Protein AF-0000000074279934 (afdb_homodimer)

Organism: Cucurbita moschata (NCBI:txid3662)

Secondary structure (DSSP, 8-state):
--SS-S-PPPTTEEE---HHHHHHHHHHHHTT----TTTSEE--TTSS--HHHHHHHTT--TTS-EEEEEEPPB-TTTTT-BTTSS-EEETTTTEEEEEEEEEEEEESSSS---EEEEEEEEEEE-SS-GGGTT-EEEEEEEE-GGGS-TTS-TTEEEEEEEE-HHHHHHHHHHHHHHHHHHHHH-/--SS-S-PPPTTEEE---HHHHHHHHHHHHTT----TTTSEE--TTSS--HHHHHHHTT--TTS-EEEEEEPPB-TTTTT-BTTSS-EEETTTTEEEEEEEEEEEEESSSS---EEEEEEEEEEE-SS-GGGTT-EEEEEEEE-GGGS-TTS-TTEEEEEEEE-HHHHHHHHHHHHHHHHHHHHH-

Nearest PDB structures (foldseek):
  7shw-assembly1_A  TM=2.532E-01  e=7.282E-01  Mycolicibacterium smegmatis
  7shw-assembly2_B  TM=2.597E-01  e=1.990E+00  Mycolicibacterium smegmatis
  7n3v-assembly2_B  TM=2.531E-01  e=2.240E+00  Mycolicibacterium smegmatis
  7n3v-assembly1_A  TM=2.585E-01  e=2.521E+00  Mycolicibacterium smegmatis
  8y7o-assembly3_Q  TM=2.245E-01  e=1.876E+00  Influenza A virus (A/nt/60/1968(H3N2))

Foldseek 3Di:
DPLPPDDDDPPPDDDDDDLLVQVVVVLCVQVVHDDNDLQEAADAQQPQDDLVRVCVVSPHDAPDKHKYKYFFFFDPPPPRPGCPADFRQHHPQRKTWHWDDDWDFDANDPVGRDTFWTKIKTFIAGPNDPVCGRQKIKIKIATDPVNDPPPTRRRMIMMIIHTDVVVVVVVVVVVVVVVVVVVVVD/DPLPPDDDDPPPDDDDDDLLVQVVVVLCVQVVHDDNDLQEAADAQLDQDDLVRVCVVSPHDAPDKHKYKYFFDFDPPPPRPGCPQDFRQYHPQRKTWHWDDDWDFDANDPVGRDTFWTKIKTFIAGPNDPVCGRQKIKIKIATDPVNDPPDTRRRMIMMIIHTDVVVVVVVVVVVVVVVVVVVVVD

Solvent-accessible surface area (backbone atoms only — not comparable to full-atom values): 21002 Å² total; per-residue (Å²): 140,78,81,79,71,62,74,78,67,56,91,35,44,40,79,65,53,52,75,61,50,49,53,50,51,46,50,25,58,50,68,70,46,87,71,69,64,89,62,47,41,83,42,66,65,76,34,80,46,41,71,71,51,50,35,59,76,69,62,61,47,94,95,46,76,41,38,28,35,30,69,62,56,51,34,83,82,68,80,51,44,62,49,82,73,40,68,37,67,25,29,83,68,67,22,27,36,37,64,42,80,74,65,40,81,35,46,69,42,96,85,40,79,51,67,48,24,35,42,33,40,28,36,30,40,20,86,82,41,62,89,50,39,46,40,34,35,35,38,37,34,40,72,25,75,86,66,52,62,84,96,46,69,75,48,53,32,36,34,42,36,35,71,30,61,68,51,54,52,51,51,51,49,53,50,51,49,50,54,53,52,52,57,69,71,102,139,78,80,79,71,62,74,77,68,55,91,36,45,42,79,65,53,52,74,62,49,49,51,48,52,45,52,26,59,51,69,70,46,87,70,69,64,90,62,46,41,82,44,68,65,76,35,78,48,40,72,71,51,51,35,59,74,71,63,60,46,93,96,45,75,40,38,28,35,29,69,61,59,53,38,84,80,72,80,53,47,63,51,79,72,44,67,39,65,24,28,82,70,67,22,27,36,37,61,42,80,75,66,40,80,35,46,70,43,97,84,40,80,51,69,47,24,35,43,33,39,29,35,30,40,20,86,82,42,60,90,50,39,46,41,34,35,35,38,38,35,40,72,24,73,86,66,53,63,77,97,50,70,74,48,53,32,36,34,42,36,35,72,29,61,68,50,53,51,51,52,52,48,52,49,50,49,50,53,53,51,53,58,69,71,102

pLDDT: mean 81.68, std 15.87, range [20.72, 97.75]

InterPro domains:
  IPR003441 NAC domain [PF02365] (10-143)
  IPR003441 NAC domain [PS51005] (9-164)
  IPR036093 NAC domain superfamily [G3DSA:2.170.150.80] (18-168)
  IPR036093 NAC domain superfamily [SSF101941] (5-162)

Radius of gyration: 25.17 Å; Cα contacts (8 Å, |Δi|>4): 615; chains: 2; bounding box: 64×74×69 Å

Structure (mmCIF, N/CA/C/O backbone):
data_AF-0000000074279934-model_v1
#
loop_
_entity.id
_entity.type
_entity.pdbx_description
1 polymer 'NAC domain-containing protein 30-like'
#
loop_
_atom_site.group_PDB
_atom_site.id
_atom_site.type_symbol
_atom_site.label_atom_id
_atom_site.label_alt_id
_atom_site.label_comp_id
_atom_site.label_asym_id
_atom_site.label_entity_id
_atom_site.label_seq_id
_atom_site.pdbx_PDB_ins_code
_atom_site.Cartn_x
_atom_site.Cartn_y
_atom_site.Cartn_z
_atom_site.occupancy
_atom_site.B_iso_or_equiv
_atom_site.auth_seq_id
_atom_site.auth_comp_id
_atom_site.auth_asym_id
_atom_site.auth_atom_id
_atom_site.pdbx_PDB_model_num
ATOM 1 N N . MET A 1 1 ? -16.203 23.938 -9.375 1 20.72 1 MET A N 1
ATOM 2 C CA . MET A 1 1 ? -15.766 23.078 -10.461 1 20.72 1 MET A CA 1
ATOM 3 C C . MET A 1 1 ? -15.633 21.625 -9.984 1 20.72 1 MET A C 1
ATOM 5 O O . MET A 1 1 ? -15.68 21.359 -8.781 1 20.72 1 MET A O 1
ATOM 9 N N . ASP A 1 2 ? -14.609 20.781 -10.828 1 31.56 2 ASP A N 1
ATOM 10 C CA . ASP A 1 2 ? -14.469 19.594 -11.68 1 31.56 2 ASP A CA 1
ATOM 11 C C . ASP A 1 2 ? -13.914 18.406 -10.891 1 31.56 2 ASP A C 1
ATOM 13 O O . ASP A 1 2 ? -12.719 18.125 -10.953 1 31.56 2 ASP A O 1
ATOM 17 N N . SER A 1 3 ? -14.07 18.312 -9.82 1 37.91 3 SER A N 1
ATOM 18 C CA . SER A 1 3 ? -13.719 17.203 -8.93 1 37.91 3 SER A CA 1
ATOM 19 C C . SER A 1 3 ? -13.984 15.859 -9.586 1 37.91 3 SER A C 1
ATOM 21 O O . SER A 1 3 ? -13.531 14.82 -9.094 1 37.91 3 SER A O 1
ATOM 23 N N . HIS A 1 4 ? -14.93 15.836 -10.516 1 41.78 4 HIS A N 1
ATOM 24 C CA . HIS A 1 4 ? -15.664 14.82 -11.266 1 41.78 4 HIS A CA 1
ATOM 25 C C . HIS A 1 4 ? -14.758 14.102 -12.258 1 41.78 4 HIS A C 1
ATOM 27 O O . HIS A 1 4 ? -15.117 13.047 -12.781 1 41.78 4 HIS A O 1
ATOM 33 N N . ASP A 1 5 ? -13.766 14.844 -12.859 1 44.88 5 ASP A N 1
ATOM 34 C CA . ASP A 1 5 ? -13.148 14.391 -14.102 1 44.88 5 ASP A CA 1
ATOM 35 C C . ASP A 1 5 ? -12.039 13.383 -13.828 1 44.88 5 ASP A C 1
ATOM 37 O O . ASP A 1 5 ? -11.258 13.047 -14.727 1 44.88 5 ASP A O 1
ATOM 41 N N . CYS A 1 6 ? -11.586 13.359 -12.68 1 50.03 6 CYS A N 1
ATOM 42 C CA . CYS A 1 6 ? -10.406 12.508 -12.57 1 50.03 6 CYS A CA 1
ATOM 43 C C . CYS A 1 6 ? -10.781 11.039 -12.688 1 50.03 6 CYS A C 1
ATOM 45 O O . CYS A 1 6 ? -11.703 10.57 -12.016 1 50.03 6 CYS A O 1
ATOM 47 N N . PRO A 1 7 ? -10.367 10.523 -13.672 1 58.06 7 PRO A N 1
ATOM 48 C CA . PRO A 1 7 ? -10.711 9.117 -13.898 1 58.06 7 PRO A CA 1
ATOM 49 C C . PRO A 1 7 ? -10.523 8.258 -12.648 1 58.06 7 PRO A C 1
ATOM 51 O O . PRO A 1 7 ? -9.633 8.523 -11.844 1 58.06 7 PRO A O 1
ATOM 54 N N . LEU A 1 8 ? -11.633 7.598 -12.281 1 77.25 8 LEU A N 1
ATOM 55 C CA . LEU A 1 8 ? -11.617 6.602 -11.219 1 77.25 8 LEU A CA 1
ATOM 56 C C . LEU A 1 8 ? -10.461 5.625 -11.406 1 77.25 8 LEU A C 1
ATOM 58 O O . LEU A 1 8 ? -10.102 5.289 -12.539 1 77.25 8 LEU A O 1
ATOM 62 N N . LEU A 1 9 ? -9.648 5.531 -10.391 1 85.38 9 LEU A N 1
ATOM 63 C CA . LEU A 1 9 ? -8.547 4.574 -10.438 1 85.38 9 LEU A CA 1
ATOM 64 C C . LEU A 1 9 ? -9.062 3.154 -10.633 1 85.38 9 LEU A C 1
ATOM 66 O O . LEU A 1 9 ? -10.125 2.801 -10.117 1 85.38 9 LEU A O 1
ATOM 70 N N . PRO A 1 10 ? -8.422 2.48 -11.508 1 90.12 10 PRO A N 1
ATOM 71 C CA . PRO A 1 10 ? -8.805 1.077 -11.672 1 90.12 10 PRO A CA 1
ATOM 72 C C . PRO A 1 10 ? -8.867 0.323 -10.344 1 90.12 10 PRO A C 1
ATOM 74 O O . PRO A 1 10 ? -8.281 0.764 -9.352 1 90.12 10 PRO A O 1
ATOM 77 N N . VAL A 1 11 ? -9.547 -0.807 -10.344 1 91.75 11 VAL A N 1
ATOM 78 C CA . VAL A 1 11 ? -9.695 -1.65 -9.164 1 91.75 11 VAL A CA 1
ATOM 79 C C . VAL A 1 11 ? -8.312 -2.082 -8.664 1 91.75 11 VAL A C 1
ATOM 81 O O . VAL A 1 11 ? -7.477 -2.531 -9.453 1 91.75 11 VAL A O 1
ATOM 84 N N . GLY A 1 12 ? -8.086 -1.835 -7.371 1 93.81 12 GLY A N 1
ATOM 85 C CA . GLY A 1 12 ? -6.836 -2.271 -6.762 1 93.81 12 GLY A CA 1
ATOM 86 C C . GLY A 1 12 ? -5.746 -1.219 -6.812 1 93.81 12 GLY A C 1
ATOM 87 O O . GLY A 1 12 ? -4.695 -1.375 -6.188 1 93.81 12 GLY A O 1
ATOM 88 N N . VAL A 1 13 ? -5.934 -0.222 -7.586 1 91.94 13 VAL A N 1
ATOM 89 C CA . VAL A 1 13 ? -4.977 0.878 -7.664 1 91.94 13 VAL A CA 1
ATOM 90 C C . VAL A 1 13 ? -5.266 1.894 -6.562 1 91.94 13 VAL A C 1
ATOM 92 O O . VAL A 1 13 ? -6.422 2.27 -6.34 1 91.94 13 VAL A O 1
ATOM 95 N N . ARG A 1 14 ? -4.234 2.27 -5.895 1 91.75 14 ARG A N 1
ATOM 96 C CA . ARG A 1 14 ? -4.363 3.148 -4.738 1 91.75 14 ARG A CA 1
ATOM 97 C C . ARG A 1 14 ? -3.234 4.176 -4.703 1 91.75 14 ARG A C 1
ATOM 99 O O . ARG A 1 14 ? -2.178 3.961 -5.301 1 91.75 14 ARG A O 1
ATOM 106 N N . PHE A 1 15 ? -3.467 5.191 -3.982 1 93.56 15 PHE A N 1
ATOM 107 C CA . PHE A 1 15 ? -2.43 6.184 -3.732 1 93.56 15 PHE A CA 1
ATOM 108 C C . PHE A 1 15 ? -1.635 5.836 -2.48 1 93.56 15 PHE A C 1
ATOM 110 O O . PHE A 1 15 ? -2.143 5.953 -1.363 1 93.56 15 PHE A O 1
ATOM 117 N N . ARG A 1 16 ? -0.479 5.355 -2.713 1 92.81 16 ARG A N 1
ATOM 118 C CA . ARG A 1 16 ? 0.456 4.973 -1.659 1 92.81 16 ARG A CA 1
ATOM 119 C C . ARG A 1 16 ? 1.839 5.566 -1.913 1 92.81 16 ARG A C 1
ATOM 121 O O . ARG A 1 16 ? 2.801 4.828 -2.146 1 92.81 16 ARG A O 1
ATOM 128 N N . PRO A 1 17 ? 1.972 6.816 -1.688 1 95.38 17 PRO A N 1
ATOM 129 C CA . PRO A 1 17 ? 3.227 7.504 -2.002 1 95.38 17 PRO A CA 1
ATOM 130 C C . PRO A 1 17 ? 4.324 7.227 -0.98 1 95.38 17 PRO A C 1
ATOM 132 O O . PRO A 1 17 ? 4.031 6.938 0.184 1 95.38 17 PRO A O 1
ATOM 135 N N . THR A 1 18 ? 5.562 7.238 -1.45 1 94.19 18 THR A N 1
ATOM 136 C CA . THR A 1 18 ? 6.699 7.285 -0.538 1 94.19 18 THR A CA 1
ATOM 137 C C . THR A 1 18 ? 6.836 8.672 0.084 1 94.19 18 THR A C 1
ATOM 139 O O . THR A 1 18 ? 6.195 9.625 -0.363 1 94.19 18 THR A O 1
ATOM 142 N N . ASP A 1 19 ? 7.695 8.742 1.062 1 96.38 19 ASP A N 1
ATOM 143 C CA . ASP A 1 19 ? 7.953 10.039 1.682 1 96.38 19 ASP A CA 1
ATOM 144 C C . ASP A 1 19 ? 8.5 11.039 0.661 1 96.38 19 ASP A C 1
ATOM 146 O O . ASP A 1 19 ? 8.102 12.203 0.656 1 96.38 19 ASP A O 1
ATOM 150 N N . GLN A 1 20 ? 9.367 10.57 -0.2 1 95.88 20 GLN A N 1
ATOM 151 C CA . GLN A 1 20 ? 9.961 11.43 -1.215 1 95.88 20 GLN A CA 1
ATOM 152 C C . GLN A 1 20 ? 8.914 11.938 -2.197 1 95.88 20 GLN A C 1
ATOM 154 O O . GLN A 1 20 ? 8.945 13.102 -2.6 1 95.88 20 GLN A O 1
ATOM 159 N N . GLN A 1 21 ? 8.023 11.086 -2.488 1 96.62 21 GLN A N 1
ATOM 160 C CA . GLN A 1 21 ? 6.969 11.469 -3.422 1 96.62 21 GLN A CA 1
ATOM 161 C C . GLN A 1 21 ? 6.008 12.469 -2.785 1 96.62 21 GLN A C 1
ATOM 163 O O . GLN A 1 21 ? 5.484 13.359 -3.463 1 96.62 21 GLN A O 1
ATOM 168 N N . LEU A 1 22 ? 5.801 12.359 -1.532 1 97.69 22 LEU A N 1
ATOM 169 C CA . LEU A 1 22 ? 4.961 13.328 -0.836 1 97.69 22 LEU A CA 1
ATOM 170 C C . LEU A 1 22 ? 5.602 14.711 -0.852 1 97.69 22 LEU A C 1
ATOM 172 O O . LEU A 1 22 ? 4.914 15.719 -1.054 1 97.69 22 LEU A O 1
ATOM 176 N N . LEU A 1 23 ? 6.82 14.727 -0.667 1 96.31 23 LEU A N 1
ATOM 177 C CA . LEU A 1 23 ? 7.527 16 -0.747 1 96.31 23 LEU A CA 1
ATOM 178 C C . LEU A 1 23 ? 7.465 16.562 -2.16 1 96.31 23 LEU A C 1
ATOM 180 O O . LEU A 1 23 ? 7.395 17.781 -2.342 1 96.31 23 LEU A O 1
ATOM 184 N N . GLN A 1 24 ? 7.5 15.711 -3.123 1 95.69 24 GLN A N 1
ATOM 185 C CA . GLN A 1 24 ? 7.348 16.156 -4.504 1 95.69 24 GLN A CA 1
ATOM 186 C C . GLN A 1 24 ? 5.984 16.812 -4.727 1 95.69 24 GLN A C 1
ATOM 188 O O . GLN A 1 24 ? 5.879 17.844 -5.387 1 95.69 24 GLN A O 1
ATOM 193 N N . TYR A 1 25 ? 4.965 16.188 -4.207 1 96.69 25 TYR A N 1
ATOM 194 C CA . TYR A 1 25 ? 3.635 16.781 -4.281 1 96.69 25 TYR A CA 1
ATOM 195 C C . TYR A 1 25 ? 3.621 18.172 -3.641 1 96.69 25 TYR A C 1
ATOM 197 O O . TYR A 1 25 ? 2.979 19.094 -4.152 1 96.69 25 TYR A O 1
ATOM 205 N N . LEU A 1 26 ? 4.285 18.266 -2.508 1 95.69 26 LEU A N 1
ATOM 206 C CA . LEU A 1 26 ? 4.359 19.547 -1.818 1 95.69 26 LEU A CA 1
ATOM 207 C C . LEU A 1 26 ? 5.059 20.594 -2.686 1 95.69 26 LEU A C 1
ATOM 209 O O . LEU A 1 26 ? 4.613 21.734 -2.758 1 95.69 26 LEU A O 1
ATOM 213 N N . ILE A 1 27 ? 6.07 20.203 -3.33 1 94.06 27 ILE A N 1
ATOM 214 C CA . ILE A 1 27 ? 6.781 21.109 -4.234 1 94.06 27 ILE A CA 1
ATOM 215 C C . ILE A 1 27 ? 5.844 21.562 -5.352 1 94.06 27 ILE A C 1
ATOM 217 O O . ILE A 1 27 ? 5.777 22.75 -5.672 1 94.06 27 ILE A O 1
ATOM 221 N N . TRP A 1 28 ? 5.117 20.641 -5.887 1 94.19 28 TRP A N 1
ATOM 222 C CA . TRP A 1 28 ? 4.18 20.969 -6.953 1 94.19 28 TRP A CA 1
ATOM 223 C C . TRP A 1 28 ? 3.125 21.953 -6.461 1 94.19 28 TRP A C 1
ATOM 225 O O . TRP A 1 28 ? 2.787 22.922 -7.164 1 94.19 28 TRP A O 1
ATOM 235 N N . LYS A 1 29 ? 2.652 21.75 -5.273 1 93.69 29 LYS A N 1
ATOM 236 C CA . LYS A 1 29 ? 1.651 22.625 -4.68 1 93.69 29 LYS A CA 1
ATOM 237 C C . LYS A 1 29 ? 2.186 24.047 -4.535 1 93.69 29 LYS A C 1
ATOM 239 O O . LYS A 1 29 ? 1.53 25 -4.949 1 93.69 29 LYS A O 1
ATOM 244 N N . ILE A 1 30 ? 3.322 24.125 -4.012 1 91.94 30 ILE A N 1
ATOM 245 C CA . ILE A 1 30 ? 3.904 25.422 -3.688 1 91.94 30 ILE A CA 1
ATOM 246 C C . ILE A 1 30 ? 4.223 26.172 -4.973 1 91.94 30 ILE A C 1
ATOM 248 O O . ILE A 1 30 ? 4.078 27.406 -5.031 1 91.94 30 ILE A O 1
ATOM 252 N N . HIS A 1 31 ? 4.512 25.484 -6.031 1 91.38 31 HIS A N 1
ATOM 253 C CA . HIS A 1 31 ? 4.918 26.141 -7.27 1 91.38 31 HIS A CA 1
ATOM 254 C C . HIS A 1 31 ? 3.752 26.234 -8.25 1 91.38 31 HIS A C 1
ATOM 256 O O . HIS A 1 31 ? 3.932 26.641 -9.398 1 91.38 31 HIS A O 1
ATOM 262 N N . GLY A 1 32 ? 2.658 25.766 -7.812 1 90.38 32 GLY A N 1
ATOM 263 C CA . GLY A 1 32 ? 1.477 25.859 -8.656 1 90.38 32 GLY A CA 1
ATOM 264 C C . GLY A 1 32 ? 1.515 24.906 -9.836 1 90.38 32 GLY A C 1
ATOM 265 O O . GLY A 1 32 ? 1.01 25.234 -10.914 1 90.38 32 GLY A O 1
ATOM 266 N N . GLN A 1 33 ? 2.207 23.844 -9.781 1 92.62 33 GLN A N 1
ATOM 267 C CA . GLN A 1 33 ? 2.279 22.812 -10.812 1 92.62 33 GLN A CA 1
ATOM 268 C C . GLN A 1 33 ? 1.161 21.781 -10.648 1 92.62 33 GLN A C 1
ATOM 270 O O . GLN A 1 33 ? 0.646 21.594 -9.547 1 92.62 33 GLN A O 1
ATOM 275 N N . PRO A 1 34 ? 0.812 21.172 -11.734 1 93.25 34 PRO A N 1
ATOM 276 C CA . PRO A 1 34 ? -0.26 20.188 -11.641 1 93.25 34 PRO A CA 1
ATOM 277 C C . PRO A 1 34 ? 0.169 18.922 -10.891 1 93.25 34 PRO A C 1
ATOM 279 O O . PRO A 1 34 ? 1.337 18.531 -10.953 1 93.25 34 PRO A O 1
ATOM 282 N N . TYR A 1 35 ? -0.694 18.359 -10.172 1 92.88 35 TYR A N 1
ATOM 283 C CA . TYR A 1 35 ? -0.54 17.078 -9.492 1 92.88 35 TYR A CA 1
ATOM 284 C C . TYR A 1 35 ? -1.835 16.266 -9.539 1 92.88 35 TYR A C 1
ATOM 286 O O . TYR A 1 35 ? -2.828 16.719 -10.117 1 92.88 35 TYR A O 1
ATOM 294 N N . PHE A 1 36 ? -1.81 15.055 -9.109 1 92.31 36 PHE A N 1
ATOM 295 C CA . PHE A 1 36 ? -3.002 14.211 -9.07 1 92.31 36 PHE A CA 1
ATOM 296 C C . PHE A 1 36 ? -3.961 14.695 -7.984 1 92.31 36 PHE A C 1
ATOM 298 O O . PHE A 1 36 ? -3.887 14.242 -6.84 1 92.31 36 PHE A O 1
ATOM 305 N N . LYS A 1 37 ? -4.863 15.43 -8.266 1 89.62 37 LYS A N 1
ATOM 306 C CA . LYS A 1 37 ? -5.695 16.203 -7.34 1 89.62 37 LYS A CA 1
ATOM 307 C C . LYS A 1 37 ? -6.625 15.281 -6.555 1 89.62 37 LYS A C 1
ATOM 309 O O . LYS A 1 37 ? -7.094 15.641 -5.473 1 89.62 37 LYS A O 1
ATOM 314 N N . ARG A 1 38 ? -6.793 14.109 -7.074 1 88.44 38 ARG A N 1
ATOM 315 C CA . ARG A 1 38 ? -7.691 13.195 -6.379 1 88.44 38 ARG A CA 1
ATOM 316 C C . ARG A 1 38 ? -7.004 12.562 -5.172 1 88.44 38 ARG A C 1
ATOM 318 O O . ARG A 1 38 ? -7.664 11.984 -4.309 1 88.44 38 ARG A O 1
ATOM 325 N N . ALA A 1 39 ? -5.727 12.758 -5.121 1 91.44 39 ALA A N 1
ATOM 326 C CA . ALA A 1 39 ? -4.961 12.039 -4.105 1 91.44 39 ALA A CA 1
ATOM 327 C C . ALA A 1 39 ? -4.707 12.914 -2.883 1 91.44 39 ALA A C 1
ATOM 329 O O . ALA A 1 39 ? -4.605 12.414 -1.76 1 91.44 39 ALA A O 1
ATOM 330 N N . VAL A 1 40 ? -4.551 14.172 -3.096 1 94.94 40 VAL A N 1
ATOM 331 C CA . VAL A 1 40 ? -4.199 15.07 -2.002 1 94.94 40 VAL A CA 1
ATOM 332 C C . VAL A 1 40 ? -5.168 16.25 -1.972 1 94.94 40 VAL A C 1
ATOM 334 O O . VAL A 1 40 ? -5.266 17 -2.939 1 94.94 40 VAL A O 1
ATOM 337 N N . LEU A 1 41 ? -5.742 16.438 -0.887 1 92.25 41 LEU A N 1
ATOM 338 C CA . LEU A 1 41 ? -6.77 17.453 -0.738 1 92.25 41 LEU A CA 1
ATOM 339 C C . LEU A 1 41 ? -6.195 18.719 -0.093 1 92.25 41 LEU A C 1
ATOM 341 O O . LEU A 1 41 ? -5.031 18.734 0.318 1 92.25 41 LEU A O 1
ATOM 345 N N . ASP A 1 42 ? -7.023 19.734 -0.125 1 91.94 42 ASP A N 1
ATOM 346 C CA . ASP A 1 42 ? -6.723 20.938 0.653 1 91.94 42 ASP A CA 1
ATOM 347 C C . ASP A 1 42 ? -7.594 21.016 1.906 1 91.94 42 ASP A C 1
ATOM 349 O O . ASP A 1 42 ? -8.82 20.875 1.828 1 91.94 42 ASP A O 1
ATOM 353 N N . CYS A 1 43 ? -6.914 21.156 3.004 1 89.19 43 CYS A N 1
ATOM 354 C CA . CYS A 1 43 ? -7.637 21.203 4.27 1 89.19 43 CYS A CA 1
ATOM 355 C C . CYS A 1 43 ? -7.023 22.25 5.199 1 89.19 43 CYS A C 1
ATOM 357 O O . CYS A 1 43 ? -5.805 22.312 5.348 1 89.19 43 CYS A O 1
ATOM 359 N N . ASP A 1 44 ? -7.914 23.047 5.754 1 84.69 44 ASP A N 1
ATOM 360 C CA . ASP A 1 44 ? -7.453 23.953 6.809 1 84.69 44 ASP A CA 1
ATOM 361 C C . ASP A 1 44 ? -7.477 23.25 8.172 1 84.69 44 ASP A C 1
ATOM 363 O O . ASP A 1 44 ? -8.523 23.156 8.805 1 84.69 44 ASP A O 1
ATOM 367 N N . LEU A 1 45 ? -6.352 22.828 8.594 1 81.69 45 LEU A N 1
ATOM 368 C CA . LEU A 1 45 ? -6.215 22.078 9.828 1 81.69 45 LEU A CA 1
ATOM 369 C C . LEU A 1 45 ? -6.609 22.922 11.031 1 81.69 45 LEU A C 1
ATOM 371 O O . LEU A 1 45 ? -6.988 22.375 12.078 1 81.69 45 LEU A O 1
ATOM 375 N N . TYR A 1 46 ? -6.445 24.078 10.898 1 74.38 46 TYR A N 1
ATOM 376 C CA . TYR A 1 46 ? -6.711 24.984 12.008 1 74.38 46 TYR A CA 1
ATOM 377 C C . TYR A 1 46 ? -8.148 25.484 11.969 1 74.38 46 TYR A C 1
ATOM 379 O O . TYR A 1 46 ? -8.547 26.312 12.805 1 74.38 46 TYR A O 1
ATOM 387 N N . GLY A 1 47 ? -8.695 24.922 10.969 1 70.69 47 GLY A N 1
ATOM 388 C CA . GLY A 1 47 ? -10.109 25.234 10.891 1 70.69 47 GLY A CA 1
ATOM 389 C C . GLY A 1 47 ? -10.953 24.484 11.906 1 70.69 47 GLY A C 1
ATOM 390 O O . GLY A 1 47 ? -10.438 23.641 12.641 1 70.69 47 GLY A O 1
ATOM 391 N N . GLU A 1 48 ? -11.922 24.922 12.453 1 72.19 48 GLU A N 1
ATOM 392 C CA . GLU A 1 48 ? -12.844 24.469 13.492 1 72.19 48 GLU A CA 1
ATOM 393 C C . GLU A 1 48 ? -13.375 23.062 13.195 1 72.19 48 GLU A C 1
ATOM 395 O O . GLU A 1 48 ? -14.547 22.781 13.445 1 72.19 48 GLU A O 1
ATOM 400 N N . MET A 1 49 ? -12.438 22.156 12.609 1 81.44 49 MET A N 1
ATOM 401 C CA . MET A 1 49 ? -12.922 20.797 12.359 1 81.44 49 MET A CA 1
ATOM 402 C C . MET A 1 49 ? -12.164 19.781 13.211 1 81.44 49 MET A C 1
ATOM 404 O O . MET A 1 49 ? -10.945 19.875 13.344 1 81.44 49 MET A O 1
ATOM 408 N N . GLU A 1 50 ? -12.977 18.875 13.656 1 87.56 50 GLU A N 1
ATOM 409 C CA . GLU A 1 50 ? -12.406 17.75 14.383 1 87.56 50 GLU A CA 1
ATOM 410 C C . GLU A 1 50 ? -11.867 16.688 13.43 1 87.56 50 GLU A C 1
ATOM 412 O O . GLU A 1 50 ? -12.305 16.609 12.281 1 87.56 50 GLU A O 1
ATOM 417 N N . PRO A 1 51 ? -10.906 15.852 13.93 1 90.38 51 PRO A N 1
ATOM 418 C CA . PRO A 1 51 ? -10.336 14.82 13.062 1 90.38 51 PRO A CA 1
ATOM 419 C C . PRO A 1 51 ? -11.391 13.906 12.445 1 90.38 51 PRO A C 1
ATOM 421 O O . PRO A 1 51 ? -11.297 13.555 11.273 1 90.38 51 PRO A O 1
ATOM 424 N N . TRP A 1 52 ? -12.383 13.531 13.234 1 90.75 52 TRP A N 1
ATOM 425 C CA . TRP A 1 52 ? -13.398 12.633 12.703 1 90.75 52 TRP A CA 1
ATOM 426 C C . TRP A 1 52 ? -14.281 13.352 11.695 1 90.75 52 TRP A C 1
ATOM 428 O O . TRP A 1 52 ? -14.875 12.719 10.812 1 90.75 52 TRP A O 1
ATOM 438 N N . GLU A 1 53 ? -14.391 14.633 11.805 1 89.06 53 GLU A N 1
ATOM 439 C CA . GLU A 1 53 ? -15.117 15.406 10.805 1 89.06 53 GLU A CA 1
ATOM 440 C C . GLU A 1 53 ? -14.336 15.5 9.5 1 89.06 53 GLU A C 1
ATOM 442 O O . GLU A 1 53 ? -14.914 15.398 8.414 1 89.06 53 GLU A O 1
ATOM 447 N N . ILE A 1 54 ? -13.031 15.68 9.648 1 88.31 54 ILE A N 1
ATOM 448 C CA . ILE A 1 54 ? -12.164 15.711 8.477 1 88.31 54 ILE A CA 1
ATOM 449 C C . ILE A 1 54 ? -12.234 14.375 7.742 1 88.31 54 ILE A C 1
ATOM 451 O O . ILE A 1 54 ? -12.375 14.336 6.516 1 88.31 54 ILE A O 1
ATOM 455 N N . TRP A 1 55 ? -12.18 13.336 8.469 1 91.31 55 TRP A N 1
ATOM 456 C CA . TRP A 1 55 ? -12.211 11.984 7.93 1 91.31 55 TRP A CA 1
ATOM 457 C C . TRP A 1 55 ? -13.492 11.742 7.137 1 91.31 55 TRP A C 1
ATOM 459 O O . TRP A 1 55 ? -13.445 11.281 5.992 1 91.31 55 TRP A O 1
ATOM 469 N N . LEU A 1 56 ? -14.57 12.172 7.707 1 90.5 56 LEU A N 1
ATOM 470 C CA . LEU A 1 56 ? -15.867 11.961 7.066 1 90.5 56 LEU A CA 1
ATOM 471 C C . LEU A 1 56 ? -16.016 12.867 5.848 1 90.5 56 LEU A C 1
ATOM 473 O O . LEU A 1 56 ? -16.453 12.422 4.789 1 90.5 56 LEU A O 1
ATOM 477 N N . ARG A 1 57 ? -15.664 14.07 6.012 1 88.06 57 ARG A N 1
ATOM 478 C CA . ARG A 1 57 ? -15.828 15.078 4.969 1 88.06 57 ARG A CA 1
ATOM 479 C C . ARG A 1 57 ? -15.055 14.695 3.711 1 88.06 57 ARG A C 1
ATOM 481 O O . ARG A 1 57 ? -15.516 14.93 2.594 1 88.06 57 ARG A O 1
ATOM 488 N N . PHE A 1 58 ? -13.93 14.086 3.936 1 89.19 58 PHE A N 1
ATOM 489 C CA . PHE A 1 58 ? -13.055 13.859 2.787 1 89.19 58 PHE A CA 1
ATOM 490 C C . PHE A 1 58 ? -13.047 12.391 2.393 1 89.19 58 PHE A C 1
ATOM 492 O O . PHE A 1 58 ? -12.164 11.945 1.653 1 89.19 58 PHE A O 1
ATOM 499 N N . GLY A 1 59 ? -13.93 11.625 2.912 1 89.44 59 GLY A N 1
ATOM 500 C CA . GLY A 1 59 ? -14.148 10.258 2.469 1 89.44 59 GLY A CA 1
ATOM 501 C C . GLY A 1 59 ? -13.086 9.289 2.965 1 89.44 59 GLY A C 1
ATOM 502 O O . GLY A 1 59 ? -12.602 8.445 2.205 1 89.44 59 GLY A O 1
ATOM 503 N N . GLY A 1 60 ? -12.742 9.406 4.18 1 89.56 60 GLY A N 1
ATOM 504 C CA . GLY A 1 60 ? -11.797 8.477 4.785 1 89.56 60 GLY A CA 1
ATOM 505 C C . GLY A 1 60 ? -12.281 7.039 4.766 1 89.56 60 GLY A C 1
ATOM 506 O O . GLY A 1 60 ? -13.477 6.773 4.934 1 89.56 60 GLY A O 1
ATOM 507 N N . THR A 1 61 ? -11.398 6.156 4.426 1 87.25 61 THR A N 1
ATOM 508 C CA . THR A 1 61 ? -11.664 4.723 4.418 1 87.25 61 THR A CA 1
ATOM 509 C C . THR A 1 61 ? -10.742 3.994 5.391 1 87.25 61 THR A C 1
ATOM 511 O O . THR A 1 61 ? -9.523 4.188 5.359 1 87.25 61 THR A O 1
ATOM 514 N N . ASP A 1 62 ? -11.359 3.109 6.172 1 83 62 ASP A N 1
ATOM 515 C CA . ASP A 1 62 ? -10.555 2.365 7.137 1 83 62 ASP A CA 1
ATOM 516 C C . ASP A 1 62 ? -9.43 1.604 6.445 1 83 62 ASP A C 1
ATOM 518 O O . ASP A 1 62 ? -9.648 0.967 5.41 1 83 62 ASP A O 1
ATOM 522 N N . GLY A 1 63 ? -8.242 1.758 7.012 1 83.06 63 GLY A N 1
ATOM 523 C CA . GLY A 1 63 ? -7.082 1.08 6.461 1 83.06 63 GLY A CA 1
ATOM 524 C C . GLY A 1 63 ? -6.355 1.896 5.41 1 83.06 63 GLY A C 1
ATOM 525 O O . GLY A 1 63 ? -5.309 1.483 4.906 1 83.06 63 GLY A O 1
ATOM 526 N N . GLU A 1 64 ? -6.918 2.928 5.09 1 89.5 64 GLU A N 1
ATOM 527 C CA . GLU A 1 64 ? -6.293 3.816 4.113 1 89.5 64 GLU A CA 1
ATOM 528 C C . GLU A 1 64 ? -5.898 5.148 4.75 1 89.5 64 GLU A C 1
ATOM 530 O O . GLU A 1 64 ? -6.445 5.527 5.789 1 89.5 64 GLU A O 1
ATOM 535 N N . ASP A 1 65 ? -4.977 5.777 4.152 1 94.94 65 ASP A N 1
ATOM 536 C CA . ASP A 1 65 ? -4.562 7.102 4.609 1 94.94 65 ASP A CA 1
ATOM 537 C C . ASP A 1 65 ? -5.281 8.203 3.826 1 94.94 65 ASP A C 1
ATOM 539 O O . ASP A 1 65 ? -5.641 8.008 2.664 1 94.94 65 ASP A O 1
ATOM 543 N N . LEU A 1 66 ? -5.441 9.281 4.523 1 95.06 66 LEU A N 1
ATOM 544 C CA . LEU A 1 66 ? -5.867 10.508 3.865 1 95.06 66 LEU A CA 1
ATOM 545 C C . LEU A 1 66 ? -4.715 11.492 3.754 1 95.06 66 LEU A C 1
ATOM 547 O O . LEU A 1 66 ? -3.873 11.578 4.652 1 95.06 66 LEU A O 1
ATOM 551 N N . TYR A 1 67 ? -4.695 12.25 2.676 1 96.88 67 TYR A N 1
ATOM 552 C CA 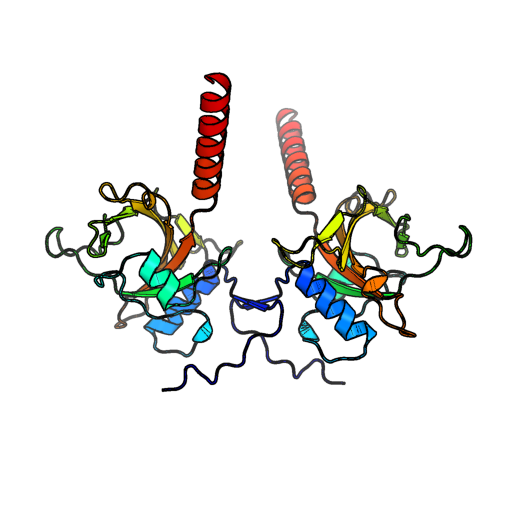. TYR A 1 67 ? -3.631 13.219 2.436 1 96.88 67 TYR A CA 1
ATOM 553 C C . TYR A 1 67 ? -4.207 14.602 2.15 1 96.88 67 TYR A C 1
ATOM 555 O O . TYR A 1 67 ? -5.156 14.742 1.376 1 96.88 67 TYR A O 1
ATOM 563 N N . PHE A 1 68 ? -3.596 15.625 2.766 1 95.31 68 PHE A N 1
ATOM 564 C CA . PHE A 1 68 ? -4.055 16.969 2.445 1 95.31 68 PHE A CA 1
ATOM 565 C C . PHE A 1 68 ? -2.941 18 2.664 1 95.31 68 PHE A C 1
ATOM 567 O O . PHE A 1 68 ? -2.047 17.781 3.482 1 95.31 68 PHE A O 1
ATOM 574 N N . PHE A 1 69 ? -3.027 19.016 1.953 1 94.75 69 PHE A N 1
ATOM 575 C CA . PHE A 1 69 ? -2.191 20.188 2.186 1 94.75 69 PHE A CA 1
ATOM 576 C C . PHE A 1 69 ? -2.82 21.094 3.229 1 94.75 69 PHE A C 1
ATOM 578 O O . PHE A 1 69 ? -4.047 21.234 3.293 1 94.75 69 PHE A O 1
ATOM 585 N N . THR A 1 70 ? -1.979 21.719 3.998 1 90.88 70 THR A N 1
ATOM 586 C CA . THR A 1 70 ? -2.445 22.766 4.895 1 90.88 70 THR A CA 1
ATOM 587 C C . THR A 1 70 ? -1.37 23.828 5.082 1 90.88 70 THR A C 1
ATOM 589 O O . THR A 1 70 ? -0.176 23.531 4.984 1 90.88 70 THR A O 1
ATOM 592 N N . LYS A 1 71 ? -1.852 24.984 5.324 1 87.94 71 LYS A N 1
ATOM 593 C CA . LYS A 1 71 ? -0.927 26.062 5.648 1 87.94 71 LYS A CA 1
ATOM 594 C C . LYS A 1 71 ? -0.681 26.141 7.152 1 87.94 71 LYS A C 1
ATOM 596 O O . LYS A 1 71 ? -1.621 26.062 7.945 1 87.94 71 LYS A O 1
ATOM 601 N N . LEU A 1 72 ? 0.58 26.312 7.422 1 82.88 72 LEU A N 1
ATOM 602 C CA . LEU A 1 72 ? 0.913 26.469 8.836 1 82.88 72 LEU A CA 1
ATOM 603 C C . LEU A 1 72 ? 0.629 27.891 9.305 1 82.88 72 LEU A C 1
ATOM 605 O O . LEU A 1 72 ? 0.869 28.844 8.57 1 82.88 72 LEU A O 1
ATOM 609 N N . LYS A 1 73 ? -0.001 27.875 10.422 1 73.75 73 LYS A N 1
ATOM 610 C CA . LYS A 1 73 ? -0.248 29.172 11.023 1 73.75 73 LYS A CA 1
ATOM 611 C C . LYS A 1 73 ? 0.793 29.5 12.094 1 73.75 73 LYS A C 1
ATOM 613 O O . LYS A 1 73 ? 1.272 28.594 12.789 1 73.75 73 LYS A O 1
ATOM 618 N N . ARG A 1 74 ? 1.378 30.656 12.031 1 61.19 74 ARG A N 1
ATOM 619 C CA . ARG A 1 74 ? 2.361 31.109 13.008 1 61.19 74 ARG A CA 1
ATOM 620 C C . ARG A 1 74 ? 1.697 31.438 14.344 1 61.19 74 ARG A C 1
ATOM 622 O O . ARG A 1 74 ? 0.563 31.906 14.375 1 61.19 74 ARG A O 1
ATOM 629 N N . SER A 1 75 ? 2.277 30.781 15.43 1 56.03 75 SER A N 1
ATOM 630 C CA . SER A 1 75 ? 1.774 31.172 16.75 1 56.03 75 SER A CA 1
ATOM 631 C C . SER A 1 75 ? 1.957 32.656 16.984 1 56.03 75 SER A C 1
ATOM 633 O O . SER A 1 75 ? 3.014 33.219 16.688 1 56.03 75 SER A O 1
ATOM 63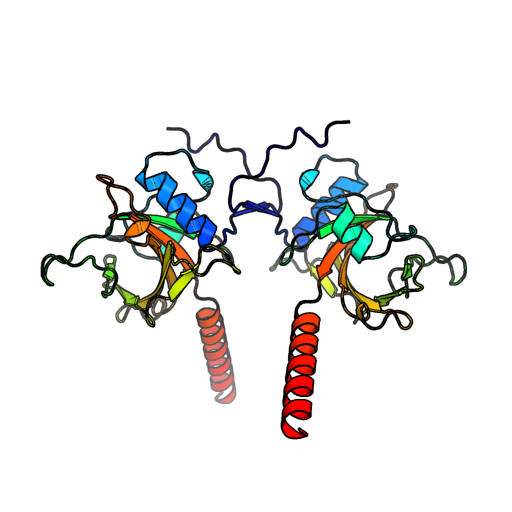5 N N . THR A 1 76 ? 0.889 33.406 17.078 1 53.59 76 THR A N 1
ATOM 636 C CA . THR A 1 76 ? 0.982 34.812 17.469 1 53.59 76 THR A CA 1
ATOM 637 C C . THR A 1 76 ? 1.75 34.969 18.781 1 53.59 76 THR A C 1
ATOM 639 O O . THR A 1 76 ? 2.381 36 19.016 1 53.59 76 THR A O 1
ATOM 642 N N . ASN A 1 77 ? 1.615 34.062 19.688 1 51.38 77 ASN A N 1
ATOM 643 C CA . ASN A 1 77 ? 2.164 34.25 21.031 1 51.38 77 ASN A CA 1
ATOM 644 C C . ASN A 1 77 ? 3.621 33.781 21.094 1 51.38 77 ASN A C 1
ATOM 646 O O . ASN A 1 77 ? 4.375 34.25 21.953 1 51.38 77 ASN A O 1
ATOM 650 N N . ASN A 1 78 ? 3.918 32.656 20.422 1 45.19 78 ASN A N 1
ATOM 651 C CA . ASN A 1 78 ? 5.262 32.156 20.672 1 45.19 78 ASN A CA 1
ATOM 652 C C . ASN A 1 78 ? 6.242 32.625 19.594 1 45.19 78 ASN A C 1
ATOM 654 O O . ASN A 1 78 ? 6.922 31.781 18.984 1 45.19 78 ASN A O 1
ATOM 658 N N . SER A 1 79 ? 6.387 33.75 19.344 1 46.44 79 SER A N 1
ATOM 659 C CA . SER A 1 79 ? 7.391 34.469 18.547 1 46.44 79 SER A CA 1
ATOM 660 C C . SER A 1 79 ? 7.242 34.156 17.062 1 46.44 79 SER A C 1
ATOM 662 O O . SER A 1 79 ? 8.203 34.281 16.297 1 46.44 79 SER A O 1
ATOM 664 N N . GLY A 1 80 ? 6.09 33.75 16.578 1 46.25 80 GLY A N 1
ATOM 665 C CA . GLY A 1 80 ? 5.84 33.688 15.148 1 46.25 80 GLY A CA 1
ATOM 666 C C . GLY A 1 80 ? 6.27 32.375 14.516 1 46.25 80 GLY A C 1
ATOM 667 O O . GLY A 1 80 ? 6.32 32.281 13.289 1 46.25 80 GLY A O 1
ATOM 668 N N . ARG A 1 81 ? 6.902 31.547 15.305 1 45.53 81 ARG A N 1
ATOM 669 C CA . ARG A 1 81 ? 7.473 30.328 14.773 1 45.53 81 ARG A CA 1
ATOM 670 C C . ARG A 1 81 ? 6.379 29.375 14.281 1 45.53 81 ARG A C 1
ATOM 672 O O . ARG A 1 81 ? 5.27 29.375 14.82 1 45.53 81 ARG A O 1
ATOM 679 N N . LEU A 1 82 ? 6.613 28.938 13.156 1 48.22 82 LEU A N 1
ATOM 680 C CA . LEU A 1 82 ? 5.676 28.031 12.5 1 48.22 82 LEU A CA 1
ATOM 681 C C . LEU A 1 82 ? 5.242 26.922 13.461 1 48.22 82 LEU A C 1
ATOM 683 O O . LEU A 1 82 ? 6.051 26.422 14.25 1 48.22 82 LEU A O 1
ATOM 687 N N . SER A 1 83 ? 3.986 26.766 13.867 1 49.56 83 SER A N 1
ATOM 688 C CA . SER A 1 83 ? 3.381 25.766 14.742 1 49.56 83 SER A CA 1
ATOM 689 C C . SER A 1 83 ? 3.92 24.375 14.453 1 49.56 83 SER A C 1
ATOM 691 O O . SER A 1 83 ? 3.152 23.453 14.195 1 49.56 83 SER A O 1
ATOM 693 N N . ALA A 1 84 ? 4.973 24.203 13.781 1 49.41 84 ALA A N 1
ATOM 694 C CA . ALA A 1 84 ? 5.5 22.875 13.445 1 49.41 84 ALA A CA 1
ATOM 695 C C . ALA A 1 84 ? 5.52 21.969 14.672 1 49.41 84 ALA A C 1
ATOM 697 O O . ALA A 1 84 ? 5.449 20.75 14.547 1 49.41 84 ALA A O 1
ATOM 698 N N . HIS A 1 85 ? 5.879 22.594 15.836 1 46.5 85 HIS A N 1
ATOM 699 C CA . HIS A 1 85 ? 6.223 21.797 17.016 1 46.5 85 HIS A CA 1
ATOM 700 C C . HIS A 1 85 ? 5.059 21.75 18 1 46.5 85 HIS A C 1
ATOM 702 O O . HIS A 1 85 ? 5.16 21.109 19.047 1 46.5 85 HIS A O 1
ATOM 708 N N . ILE A 1 86 ? 4.008 22.438 17.703 1 52.34 86 ILE A N 1
ATOM 709 C CA . ILE A 1 86 ? 3.248 22.781 18.906 1 52.34 86 ILE A CA 1
ATOM 710 C C . ILE A 1 86 ? 1.895 22.078 18.875 1 52.34 86 ILE A C 1
ATOM 712 O O . ILE A 1 86 ? 1.416 21.688 17.812 1 52.34 86 ILE A O 1
ATOM 716 N N . ASN A 1 87 ? 1.535 21.797 20 1 57.34 87 ASN A N 1
ATOM 717 C CA . ASN A 1 87 ? 0.151 21.484 20.328 1 57.34 87 ASN A CA 1
ATOM 718 C C . ASN A 1 87 ? -0.829 22.344 19.531 1 57.34 87 ASN A C 1
ATOM 720 O O . ASN A 1 87 ? -0.75 23.562 19.562 1 57.34 87 ASN A O 1
ATOM 724 N N . ARG A 1 88 ? -1.262 21.734 18.5 1 64.44 88 ARG A N 1
ATOM 725 C CA . ARG A 1 88 ? -2.238 22.453 17.688 1 64.44 88 ARG A CA 1
ATOM 726 C C . ARG A 1 88 ? -3.66 22.172 18.156 1 64.44 88 ARG A C 1
ATOM 728 O O . ARG A 1 88 ? -4.137 21.031 18.047 1 64.44 88 ARG A O 1
ATOM 735 N N . LYS A 1 89 ? -4.117 23.172 18.781 1 61.91 89 LYS A N 1
ATOM 736 C CA . LYS A 1 89 ? -5.512 23.047 19.188 1 61.91 89 LYS A CA 1
ATOM 737 C C . LYS A 1 89 ? -6.438 22.984 17.984 1 61.91 89 LYS A C 1
ATOM 739 O O . LYS A 1 89 ? -6.242 23.719 17 1 61.91 89 LYS A O 1
ATOM 744 N N . VAL A 1 90 ? -7.105 21.953 17.984 1 61.62 90 VAL A N 1
ATOM 745 C CA . VAL A 1 90 ? -7.984 21.797 16.828 1 61.62 90 VAL A CA 1
ATOM 746 C C . VAL A 1 90 ? -9.422 21.578 17.297 1 61.62 90 VAL A C 1
ATOM 748 O O . VAL A 1 90 ? -9.656 20.969 18.344 1 61.62 90 VAL A O 1
ATOM 751 N N . GLY A 1 91 ? -10.25 22.156 16.484 1 58.69 91 GLY A N 1
ATOM 752 C CA . GLY A 1 91 ? -11.664 21.891 16.656 1 58.69 91 GLY A CA 1
ATOM 753 C C . GLY A 1 91 ? -12.273 22.656 17.828 1 58.69 91 GLY A C 1
ATOM 754 O O . GLY A 1 91 ? -11.648 23.562 18.375 1 58.69 91 GLY A O 1
ATOM 755 N N . LEU A 1 92 ? -13.484 22.281 17.906 1 59.69 92 LEU A N 1
ATOM 756 C CA . LEU A 1 92 ? -14.266 22.891 18.984 1 59.69 92 LEU A CA 1
ATOM 757 C C . LEU A 1 92 ? -14.219 22.031 20.25 1 59.69 92 LEU A C 1
ATOM 759 O O . LEU A 1 92 ? -14.523 22.516 21.344 1 59.69 92 LEU A O 1
ATOM 763 N N . ALA A 1 93 ? -13.734 20.844 20.109 1 66.5 93 ALA A N 1
ATOM 764 C CA . ALA A 1 93 ? -13.75 19.891 21.219 1 66.5 93 ALA A CA 1
ATOM 765 C C . ALA A 1 93 ? -12.477 19.984 22.047 1 66.5 93 ALA A C 1
ATOM 767 O O . ALA A 1 93 ? -12.18 19.078 22.844 1 66.5 93 ALA A O 1
ATOM 768 N N . ASN A 1 94 ? -11.758 21 21.891 1 69.88 94 ASN A N 1
ATOM 769 C CA . ASN A 1 94 ? -10.547 21.25 22.656 1 69.88 94 ASN A CA 1
ATOM 770 C C . ASN A 1 94 ? -9.523 20.125 22.484 1 69.88 94 ASN A C 1
ATOM 772 O O . ASN A 1 94 ? -8.852 19.734 23.438 1 69.88 94 ASN A O 1
ATOM 776 N N . GLY A 1 95 ? -9.594 19.5 21.406 1 83.19 95 GLY A N 1
ATOM 777 C CA . GLY A 1 95 ? -8.555 18.531 21.109 1 83.19 95 GLY A CA 1
ATOM 778 C C . GLY A 1 95 ? -7.258 19.172 20.641 1 83.19 95 GLY A C 1
ATOM 779 O O . GLY A 1 95 ? -7.223 20.359 20.328 1 83.19 95 GLY A O 1
ATOM 780 N N . THR A 1 96 ? -6.168 18.344 20.828 1 83.81 96 THR A N 1
ATOM 781 C CA . THR A 1 96 ? -4.852 18.859 20.469 1 83.81 96 THR A CA 1
ATOM 782 C C . THR A 1 96 ? -4.07 17.828 19.656 1 83.81 96 THR A C 1
ATOM 784 O O . THR A 1 96 ? -4.086 16.625 19.969 1 83.81 96 THR A O 1
ATOM 787 N N . TRP A 1 97 ? -3.477 18.359 18.562 1 88.12 97 TRP A N 1
ATOM 788 C CA . TRP A 1 97 ? -2.434 17.562 17.922 1 88.12 97 TRP A CA 1
ATOM 789 C C . TRP A 1 97 ? -1.109 17.703 18.656 1 88.12 97 TRP A C 1
ATOM 791 O O . TRP A 1 97 ? -0.517 18.781 18.688 1 88.12 97 TRP A O 1
ATOM 801 N N . SER A 1 98 ? -0.646 16.609 19.25 1 86.75 98 SER A N 1
ATOM 802 C CA . SER A 1 98 ? 0.586 16.609 20.031 1 86.75 98 SER A CA 1
ATOM 803 C C . SER A 1 98 ? 1.736 15.984 19.25 1 86.75 98 SER A C 1
ATOM 805 O O . SER A 1 98 ? 1.66 14.828 18.844 1 86.75 98 SER A O 1
ATOM 807 N N . GLY A 1 99 ? 2.801 16.75 19.078 1 88.12 99 GLY A N 1
ATOM 808 C CA . GLY A 1 99 ? 3.971 16.234 18.375 1 88.12 99 GLY A CA 1
ATOM 809 C C . GLY A 1 99 ? 4.715 15.164 19.156 1 88.12 99 GLY A C 1
ATOM 810 O O . GLY A 1 99 ? 4.996 15.336 20.344 1 88.12 99 GLY A O 1
ATOM 811 N N . GLU A 1 100 ? 4.867 14.023 18.234 1 84.81 100 GLU A N 1
ATOM 812 C CA . GLU A 1 100 ? 5.629 12.93 18.844 1 84.81 100 GLU A CA 1
ATOM 813 C C . GLU A 1 100 ? 7.059 12.898 18.312 1 84.81 100 GLU A C 1
ATOM 815 O O . GLU A 1 100 ? 7.297 13.156 17.125 1 84.81 100 GLU A O 1
ATOM 820 N N . ASN A 1 101 ? 8.016 12.664 19.188 1 81.75 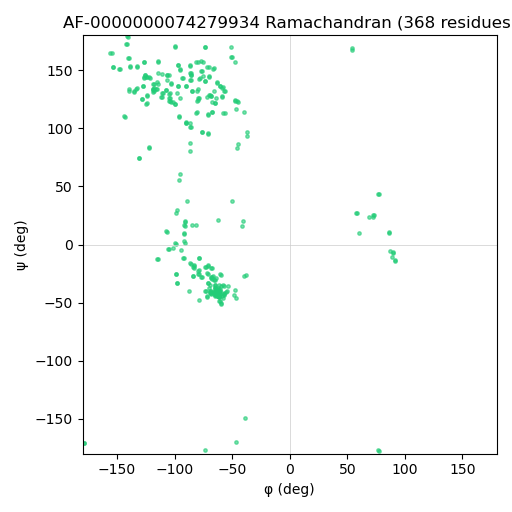101 ASN A N 1
ATOM 821 C CA . ASN A 1 101 ? 9.406 12.484 18.781 1 81.75 101 ASN A CA 1
ATOM 822 C C . ASN A 1 101 ? 9.906 13.648 17.938 1 81.75 101 ASN A C 1
ATOM 824 O O . ASN A 1 101 ? 9.141 14.57 17.641 1 81.75 101 ASN A O 1
ATOM 828 N N . SER A 1 102 ? 11.141 13.758 17.719 1 87.94 102 SER A N 1
ATOM 829 C CA . SER A 1 102 ? 11.719 14.727 16.797 1 87.94 102 SER A CA 1
ATOM 830 C C . SER A 1 102 ? 11.391 14.375 15.344 1 87.94 102 SER A C 1
ATOM 832 O O . SER A 1 102 ? 11.156 13.211 15.023 1 87.94 102 SER A O 1
ATOM 834 N N . ALA A 1 103 ? 11.383 15.453 14.586 1 91.12 103 ALA A N 1
ATOM 835 C CA . ALA A 1 103 ? 11.148 15.227 13.164 1 91.12 103 ALA A CA 1
ATOM 836 C C . ALA A 1 103 ? 12.273 14.391 12.555 1 91.12 103 ALA A C 1
ATOM 838 O O . ALA A 1 103 ? 13.445 14.578 12.883 1 91.12 103 ALA A O 1
ATOM 839 N N . SER A 1 104 ? 11.922 13.469 11.672 1 94.06 104 SER A N 1
ATOM 840 C CA . SER A 1 104 ? 12.891 12.641 10.961 1 94.06 104 SER A CA 1
ATOM 841 C C . SER A 1 104 ? 13.258 13.242 9.617 1 94.06 104 SER A C 1
ATOM 843 O O . SER A 1 104 ? 12.406 13.773 8.906 1 94.06 104 SER A O 1
ATOM 845 N N . SER A 1 105 ? 14.539 13.047 9.328 1 95.06 105 SER A N 1
ATOM 846 C CA . SER A 1 105 ? 15.008 13.547 8.039 1 95.06 105 SER A CA 1
ATOM 847 C C . SER A 1 105 ? 14.609 12.609 6.906 1 95.06 105 SER A C 1
ATOM 849 O O . SER A 1 105 ? 14.633 11.383 7.066 1 95.06 105 SER A O 1
ATOM 851 N N . ILE A 1 106 ? 14.273 13.227 5.789 1 96.38 106 ILE A N 1
ATOM 852 C CA . ILE A 1 106 ? 14 12.469 4.574 1 96.38 106 ILE A CA 1
ATOM 853 C C . ILE A 1 106 ? 15.109 12.719 3.551 1 96.38 106 ILE A C 1
ATOM 855 O O . ILE A 1 106 ? 15.344 13.859 3.15 1 96.38 106 ILE A O 1
ATOM 859 N N . PHE A 1 107 ? 15.672 11.633 3.07 1 95.88 107 PHE A N 1
ATOM 860 C CA . PHE A 1 107 ? 16.797 11.727 2.141 1 95.88 107 PHE A CA 1
ATOM 861 C C . PHE A 1 107 ? 16.312 11.594 0.701 1 95.88 107 PHE A C 1
ATOM 863 O O . PHE A 1 107 ? 15.258 11.023 0.443 1 95.88 107 PHE A O 1
ATOM 870 N N . ALA A 1 108 ? 17.078 12.148 -0.167 1 93.38 108 ALA A N 1
ATOM 871 C CA . ALA A 1 108 ? 16.703 12.172 -1.577 1 93.38 108 ALA A CA 1
ATOM 872 C C . ALA A 1 108 ? 16.531 10.75 -2.119 1 93.38 108 ALA A C 1
ATOM 874 O O . ALA A 1 108 ? 15.57 10.461 -2.828 1 93.38 108 ALA A O 1
ATOM 875 N N . THR A 1 109 ? 17.5 9.961 -1.897 1 91.12 109 THR A N 1
ATOM 876 C CA . THR A 1 109 ? 17.453 8.539 -2.23 1 91.12 109 THR A CA 1
ATOM 877 C C . THR A 1 109 ? 18.125 7.707 -1.146 1 91.12 109 THR A C 1
ATOM 879 O O . THR A 1 109 ? 18.625 8.25 -0.156 1 91.12 109 THR A O 1
ATOM 882 N N . LYS A 1 110 ? 18.094 6.43 -1.366 1 83.75 110 LYS A N 1
ATOM 883 C CA . LYS A 1 110 ? 18.781 5.539 -0.433 1 83.75 110 LYS A CA 1
ATOM 884 C C . LYS A 1 110 ? 20.281 5.766 -0.457 1 83.75 110 LYS A C 1
ATOM 886 O O . LYS A 1 110 ? 20.953 5.633 0.571 1 83.75 110 LYS A O 1
ATOM 891 N N . THR A 1 111 ? 20.75 6.168 -1.623 1 88.81 111 THR A N 1
ATOM 892 C CA . THR A 1 111 ? 22.188 6.344 -1.791 1 88.81 111 THR A CA 1
ATOM 893 C C . THR A 1 111 ? 22.578 7.812 -1.64 1 88.81 111 THR A C 1
ATOM 895 O O . THR A 1 111 ? 23.688 8.125 -1.2 1 88.81 111 THR A O 1
ATOM 898 N N . ASP A 1 112 ? 21.672 8.719 -1.896 1 90.56 112 ASP A N 1
ATOM 899 C CA . ASP A 1 112 ? 21.859 10.156 -1.763 1 90.56 112 ASP A CA 1
ATOM 900 C C . ASP A 1 112 ? 21.344 10.664 -0.424 1 90.56 112 ASP A C 1
ATOM 902 O O . ASP A 1 112 ? 20.125 10.836 -0.252 1 90.56 112 ASP A O 1
ATOM 906 N N . LYS A 1 113 ? 22.312 11.055 0.447 1 91.5 113 LYS A N 1
ATOM 907 C CA . LYS A 1 113 ? 21.938 11.398 1.816 1 91.5 113 LYS A CA 1
ATOM 908 C C . LYS A 1 113 ? 21.625 12.891 1.943 1 91.5 113 LYS A C 1
ATOM 910 O O . LYS A 1 113 ? 21.594 13.43 3.051 1 91.5 113 LYS A O 1
ATOM 915 N N . THR A 1 114 ? 21.359 13.461 0.838 1 94.38 114 THR A N 1
ATOM 916 C CA . THR A 1 114 ? 20.906 14.844 0.898 1 94.38 114 THR A CA 1
ATOM 917 C C . THR A 1 114 ? 19.516 14.922 1.525 1 94.38 114 THR A C 1
ATOM 919 O O . THR A 1 114 ? 18.594 14.203 1.123 1 94.38 114 THR A O 1
ATOM 922 N N . ILE A 1 115 ? 19.406 15.781 2.537 1 95.06 115 ILE A N 1
ATOM 923 C CA . ILE A 1 115 ? 18.109 15.961 3.189 1 95.06 115 ILE A CA 1
ATOM 924 C C . ILE A 1 115 ? 17.234 16.875 2.342 1 95.06 115 ILE A C 1
ATOM 926 O O . ILE A 1 115 ? 17.594 18.016 2.068 1 95.06 115 ILE A O 1
ATOM 930 N N . ILE A 1 116 ? 16.047 16.359 2.049 1 95.62 116 ILE A N 1
ATOM 931 C CA . ILE A 1 116 ? 15.18 17.156 1.174 1 95.62 116 ILE A CA 1
ATOM 932 C C . ILE A 1 116 ? 13.938 17.594 1.937 1 95.62 116 ILE A C 1
ATOM 934 O O . ILE A 1 116 ? 13.195 18.469 1.478 1 95.62 116 ILE A O 1
ATOM 938 N N . GLY A 1 117 ? 13.742 16.984 3.105 1 95.81 117 GLY A N 1
ATOM 939 C CA . GLY A 1 117 ? 12.594 17.359 3.918 1 95.81 117 GLY A CA 1
ATOM 940 C C . GLY A 1 117 ? 12.523 16.609 5.234 1 95.81 117 GLY A C 1
ATOM 941 O O . GLY A 1 117 ? 13.492 15.961 5.637 1 95.81 117 GLY A O 1
ATOM 942 N N . TYR A 1 118 ? 11.383 16.781 5.91 1 94.69 118 TYR A N 1
ATOM 943 C CA . TYR A 1 118 ? 11.211 16.203 7.238 1 94.69 118 TYR A CA 1
ATOM 944 C C . TYR A 1 118 ? 9.812 15.617 7.395 1 94.69 118 TYR A C 1
ATOM 946 O O . TYR A 1 118 ? 8.875 16.031 6.703 1 94.69 118 TYR A O 1
ATOM 954 N N . CYS A 1 119 ? 9.773 14.664 8.258 1 95.44 119 CYS A N 1
ATOM 955 C CA . CYS A 1 119 ? 8.508 14.07 8.664 1 95.44 119 CYS A CA 1
ATOM 956 C C . CYS A 1 119 ? 8.336 14.125 10.172 1 95.44 119 CYS A C 1
ATOM 958 O O . CYS A 1 119 ? 9.172 13.609 10.922 1 95.44 119 CYS A O 1
ATOM 960 N N . LYS A 1 120 ? 7.273 14.781 10.617 1 92.69 120 LYS A N 1
ATOM 961 C CA . LYS A 1 120 ? 6.961 14.883 12.039 1 92.69 120 LYS A CA 1
ATOM 962 C C . LYS A 1 120 ? 5.652 14.164 12.367 1 92.69 120 LYS A C 1
ATOM 964 O O . LYS A 1 120 ? 4.648 14.352 11.672 1 92.69 120 LYS A O 1
ATOM 969 N N . ARG A 1 121 ? 5.68 13.398 13.406 1 93.31 121 ARG A N 1
ATOM 970 C CA . ARG A 1 121 ? 4.508 12.633 13.812 1 93.31 121 ARG A CA 1
ATOM 971 C C . ARG A 1 121 ? 3.725 13.352 14.898 1 93.31 121 ARG A C 1
ATOM 973 O O . ARG A 1 121 ? 4.312 13.883 15.844 1 93.31 121 ARG A O 1
ATOM 980 N N . PHE A 1 122 ? 2.375 13.344 14.719 1 91.38 122 PHE A N 1
ATOM 981 C CA . PHE A 1 122 ? 1.462 13.914 15.703 1 91.38 122 PHE A CA 1
ATOM 982 C C . PHE A 1 122 ? 0.409 12.891 16.125 1 91.38 122 PHE A C 1
ATOM 984 O O . PHE A 1 122 ? -0.023 12.078 15.305 1 91.38 122 PHE A O 1
ATOM 991 N N . ARG A 1 123 ? 0.081 13.016 17.328 1 91.81 123 ARG A N 1
ATOM 992 C CA . ARG A 1 123 ? -1.035 12.234 17.859 1 91.81 123 ARG A CA 1
ATOM 993 C C . ARG A 1 123 ? -2.148 13.148 18.359 1 91.81 123 ARG A C 1
ATOM 995 O O . ARG A 1 123 ? -1.882 14.18 18.984 1 91.81 123 ARG A O 1
ATOM 1002 N N . TYR A 1 124 ? -3.398 12.758 18.062 1 91.38 124 TYR A N 1
ATOM 1003 C CA . TYR A 1 124 ? -4.535 13.539 18.531 1 91.38 124 TYR A CA 1
ATOM 1004 C C . TYR A 1 124 ? -4.848 13.219 20 1 91.38 124 TYR A C 1
ATOM 1006 O O . TYR A 1 124 ? -5.074 12.062 20.344 1 91.38 124 TYR A O 1
ATOM 1014 N N . GLU A 1 125 ? -4.859 14.273 20.797 1 88.75 125 GLU A N 1
ATOM 1015 C CA . GLU A 1 125 ? -5.191 14.148 22.219 1 88.75 125 GLU A CA 1
ATOM 1016 C C . GLU A 1 125 ? -6.441 14.961 22.562 1 88.75 125 GLU A C 1
ATOM 1018 O O . GLU A 1 125 ? -6.598 16.094 22.109 1 88.75 125 GLU A O 1
ATOM 1023 N N . ASN A 1 126 ? -7.305 14.289 23.297 1 87.38 126 ASN A N 1
ATOM 1024 C CA . ASN A 1 126 ? -8.516 14.953 23.781 1 87.38 126 ASN A CA 1
ATOM 1025 C C . ASN A 1 126 ? -8.891 14.492 25.188 1 87.38 126 ASN A C 1
ATOM 1027 O O . ASN A 1 126 ? -9.422 13.398 25.359 1 87.38 126 ASN A O 1
ATOM 1031 N N . ALA A 1 127 ? -8.727 15.398 26.125 1 82.75 127 ALA A N 1
ATOM 1032 C CA . ALA A 1 127 ? -9.008 15.062 27.516 1 82.75 127 ALA A CA 1
ATOM 1033 C C . ALA A 1 127 ? -10.508 15.039 27.781 1 82.75 127 ALA A C 1
ATOM 1035 O O . ALA A 1 127 ? -10.984 14.297 28.641 1 82.75 127 ALA A O 1
ATOM 1036 N N . GLN A 1 128 ? -11.219 15.797 27.031 1 85.38 128 GLN A N 1
ATOM 1037 C CA . GLN A 1 128 ? -12.656 15.922 27.25 1 85.38 128 GLN A CA 1
ATOM 1038 C C . GLN A 1 128 ? -13.422 14.797 26.578 1 85.38 128 GLN A C 1
ATOM 1040 O O . GLN A 1 128 ? -14.531 14.453 26.984 1 85.38 128 GLN A O 1
ATOM 1045 N N . LEU A 1 129 ? -12.844 14.281 25.531 1 87.06 129 LEU A N 1
ATOM 1046 C CA . LEU A 1 129 ? -13.445 13.156 24.828 1 87.06 129 LEU A CA 1
ATOM 1047 C C . LEU A 1 129 ? -12.492 11.969 24.781 1 87.06 129 LEU A C 1
ATOM 1049 O O . LEU A 1 129 ? -11.867 11.703 23.75 1 87.06 129 LEU A O 1
ATOM 1053 N N . PRO A 1 130 ? -12.531 11.258 25.844 1 83.69 130 PRO A N 1
ATOM 1054 C CA . PRO A 1 130 ? -11.57 10.172 25.984 1 83.69 130 PRO A CA 1
ATOM 1055 C C . PRO A 1 130 ? -11.695 9.125 24.891 1 83.69 130 PRO A C 1
ATOM 1057 O O . PRO A 1 130 ? -10.711 8.477 24.516 1 83.69 130 PRO A O 1
ATOM 1060 N N . GLU A 1 131 ? -12.844 9 24.312 1 84 131 GLU A N 1
ATOM 1061 C CA . GLU A 1 131 ? -13.055 8.008 23.266 1 84 131 GLU A CA 1
ATOM 1062 C C . GLU A 1 131 ? -12.266 8.352 22.016 1 84 131 GLU A C 1
ATOM 1064 O O . GLU A 1 131 ? -11.961 7.473 21.203 1 84 131 GLU A O 1
ATOM 1069 N N . HIS A 1 132 ? -11.914 9.664 21.969 1 87.81 132 HIS A N 1
ATOM 1070 C CA . HIS A 1 132 ? -11.195 10.102 20.781 1 87.81 132 HIS A CA 1
ATOM 1071 C C . HIS A 1 132 ? -9.711 10.328 21.078 1 87.81 132 HIS A C 1
ATOM 1073 O O . HIS A 1 132 ? -8.922 10.586 20.172 1 87.81 132 HIS A O 1
ATOM 1079 N N . HIS A 1 133 ? -9.359 10.18 22.344 1 87.75 133 HIS A N 1
ATOM 1080 C CA . HIS A 1 133 ? -7.977 10.406 22.734 1 87.75 133 HIS A CA 1
ATOM 1081 C C . HIS A 1 133 ? -7.051 9.352 22.141 1 87.75 133 HIS A C 1
ATOM 1083 O O . HIS A 1 133 ? -7.195 8.164 22.422 1 87.75 133 HIS A O 1
ATOM 1089 N N . GLY A 1 134 ? -6.195 9.781 21.266 1 89.94 134 GLY A N 1
ATOM 1090 C CA . GLY A 1 134 ? -5.227 8.883 20.672 1 89.94 134 GLY A CA 1
ATOM 1091 C C . GLY A 1 134 ? -5.766 8.156 19.453 1 89.94 134 GLY A C 1
ATOM 1092 O O . GLY A 1 134 ? -5.098 7.27 18.906 1 89.94 134 GLY A O 1
ATOM 1093 N N . GLU A 1 135 ? -6.867 8.57 19 1 91.56 135 GLU A N 1
ATOM 1094 C CA . GLU A 1 135 ? -7.566 7.84 17.953 1 91.56 135 GLU A CA 1
ATOM 1095 C C . GLU A 1 135 ? -6.961 8.125 16.578 1 91.56 135 GLU A C 1
ATOM 1097 O O . GLU A 1 135 ? -7.066 7.301 15.672 1 91.56 135 GLU A O 1
ATOM 1102 N N . TRP A 1 136 ? -6.293 9.266 16.531 1 93.19 136 TRP A N 1
ATOM 1103 C CA . TRP A 1 136 ? -5.836 9.703 15.211 1 93.19 136 TRP A CA 1
ATOM 1104 C C . TRP A 1 136 ? -4.336 9.984 15.219 1 93.19 136 TRP A C 1
ATOM 1106 O O . TRP A 1 136 ? -3.795 10.469 16.219 1 93.19 136 TRP A O 1
ATOM 1116 N N . ILE A 1 137 ? -3.717 9.633 14.078 1 94.44 137 ILE A N 1
ATOM 1117 C CA . ILE A 1 137 ? -2.305 9.914 13.852 1 94.44 137 ILE A CA 1
ATOM 1118 C C . ILE A 1 137 ? -2.145 10.773 12.594 1 94.44 137 ILE A C 1
ATOM 1120 O O . ILE A 1 137 ? -2.859 10.578 11.609 1 94.44 137 ILE A O 1
ATOM 1124 N N . MET A 1 138 ? -1.18 11.648 12.727 1 93.81 138 MET A N 1
ATOM 1125 C CA . MET A 1 138 ? -0.867 12.484 11.578 1 93.81 138 MET A CA 1
ATOM 1126 C C . MET A 1 138 ? 0.641 12.578 11.367 1 93.81 138 MET A C 1
ATOM 1128 O O . MET A 1 138 ? 1.396 12.75 12.32 1 93.81 138 MET A O 1
ATOM 1132 N N . HIS A 1 139 ? 1.076 12.375 10.148 1 95.94 139 HIS A N 1
ATOM 1133 C CA . HIS A 1 139 ? 2.439 12.68 9.734 1 95.94 139 HIS A CA 1
ATOM 1134 C C . HIS A 1 139 ? 2.49 13.945 8.891 1 95.94 139 HIS A C 1
ATOM 1136 O O . HIS A 1 139 ? 1.82 14.039 7.855 1 95.94 139 HIS A O 1
ATOM 1142 N N . GLU A 1 140 ? 3.252 14.812 9.344 1 93.88 140 GLU A N 1
ATOM 1143 C CA . GLU A 1 140 ? 3.408 16.078 8.641 1 93.88 140 GLU A CA 1
ATOM 1144 C C . GLU A 1 140 ? 4.73 16.141 7.883 1 93.88 140 GLU A C 1
ATOM 1146 O O . GLU A 1 140 ? 5.793 15.906 8.461 1 93.88 140 GLU A O 1
ATOM 1151 N N . TYR A 1 141 ? 4.645 16.516 6.617 1 95.25 141 TYR A N 1
ATOM 1152 C CA . TYR A 1 141 ? 5.82 16.609 5.758 1 95.25 141 TYR A CA 1
ATOM 1153 C C . TYR A 1 141 ? 6.133 18.062 5.414 1 95.25 141 TYR A C 1
ATOM 1155 O O . TYR A 1 141 ? 5.258 18.797 4.965 1 95.25 141 TYR A O 1
ATOM 1163 N N . SER A 1 142 ? 7.348 18.453 5.59 1 93.06 142 SER A N 1
ATOM 1164 C CA . SER A 1 142 ? 7.816 19.797 5.273 1 93.06 142 SER A CA 1
ATOM 1165 C C . SER A 1 142 ? 9.117 19.75 4.477 1 93.06 142 SER A C 1
ATOM 1167 O O . SER A 1 142 ? 9.906 18.812 4.609 1 93.06 142 SER A O 1
ATOM 1169 N N . LEU A 1 143 ? 9.273 20.766 3.732 1 93.5 143 LEU A N 1
ATOM 1170 C CA . LEU A 1 143 ? 10.445 20.812 2.865 1 93.5 143 LEU A CA 1
ATOM 1171 C C . LEU A 1 143 ? 11.656 21.375 3.613 1 93.5 143 LEU A C 1
ATOM 1173 O O . LEU A 1 143 ? 11.5 22.203 4.512 1 93.5 143 LEU A O 1
ATOM 1177 N N . HIS A 1 144 ? 12.758 20.812 3.164 1 91.44 144 HIS A N 1
ATOM 1178 C CA . HIS A 1 144 ? 14 21.438 3.609 1 91.44 144 HIS A CA 1
ATOM 1179 C C . HIS A 1 144 ? 14.133 22.844 3.033 1 91.44 144 HIS A C 1
ATOM 1181 O O . HIS A 1 144 ? 13.703 23.109 1.908 1 91.44 144 HIS A O 1
ATOM 1187 N N . GLN A 1 145 ? 14.844 23.703 3.775 1 84.38 145 GLN A N 1
ATOM 1188 C CA . GLN A 1 145 ? 14.984 25.094 3.373 1 84.38 145 GLN A CA 1
ATOM 1189 C C . GLN A 1 145 ? 15.617 25.203 1.986 1 84.38 145 GLN A C 1
ATOM 1191 O O . GLN A 1 145 ? 15.227 26.062 1.189 1 84.38 145 GLN A O 1
ATOM 1196 N N . ASP A 1 146 ? 16.5 24.344 1.674 1 82.62 146 ASP A N 1
ATOM 1197 C CA . ASP A 1 146 ? 17.219 24.391 0.401 1 82.62 146 ASP A CA 1
ATOM 1198 C C . ASP A 1 146 ? 16.328 23.953 -0.75 1 82.62 146 ASP A C 1
ATOM 1200 O O . ASP A 1 146 ? 16.625 24.203 -1.917 1 82.62 146 ASP A O 1
ATOM 1204 N N . SER A 1 147 ? 15.297 23.281 -0.403 1 77.94 147 SER A N 1
ATOM 1205 C CA . SER A 1 147 ? 14.383 22.781 -1.427 1 77.94 147 SER A CA 1
ATOM 1206 C C . SER A 1 147 ? 13.336 23.828 -1.794 1 77.94 147 SER A C 1
ATOM 1208 O O . SER A 1 147 ? 12.594 23.656 -2.768 1 77.94 147 SER A O 1
ATOM 1210 N N . ILE A 1 148 ? 13.25 24.812 -0.895 1 73.38 148 ILE A N 1
ATOM 1211 C CA . ILE A 1 148 ? 12.281 25.875 -1.134 1 73.38 148 ILE A CA 1
ATOM 1212 C C . ILE A 1 148 ? 12.906 26.953 -2.008 1 73.38 148 ILE A C 1
ATOM 1214 O O . ILE A 1 148 ? 13.961 27.5 -1.67 1 73.38 148 ILE A O 1
ATOM 1218 N N . GLN A 1 149 ? 12.789 26.719 -3.258 1 65.75 149 GLN A N 1
ATOM 1219 C CA . GLN A 1 149 ? 13.305 27.828 -4.055 1 65.75 149 GLN A CA 1
ATOM 1220 C C . GLN A 1 149 ? 12.703 29.156 -3.602 1 65.75 149 GLN A C 1
ATOM 1222 O O . GLN A 1 149 ? 11.664 29.172 -2.93 1 65.75 149 GLN A O 1
ATOM 1227 N N . GLN A 1 150 ? 13.164 30.25 -4.039 1 57.59 150 GLN A N 1
ATOM 1228 C CA . GLN A 1 150 ? 12.836 31.641 -3.775 1 57.59 150 GLN A CA 1
ATOM 1229 C C . GLN A 1 150 ? 11.328 31.875 -3.848 1 57.59 150 GLN A C 1
ATOM 1231 O O . GLN A 1 150 ? 10.625 31.188 -4.594 1 57.59 150 GLN A O 1
ATOM 1236 N N . ALA A 1 151 ? 10.617 32.875 -3.273 1 54.84 151 ALA A N 1
ATOM 1237 C CA . ALA A 1 151 ? 9.453 33.781 -3.211 1 54.84 151 ALA A CA 1
ATOM 1238 C C . ALA A 1 151 ? 8.164 32.969 -3.098 1 54.84 151 ALA A C 1
ATOM 1240 O O . ALA A 1 151 ? 7.066 33.5 -3.262 1 54.84 151 ALA A O 1
ATOM 1241 N N . VAL A 1 152 ? 8.336 31.578 -2.857 1 63.09 152 VAL A N 1
ATOM 1242 C CA . VAL A 1 152 ? 7.02 30.969 -2.986 1 63.09 152 VAL A CA 1
ATOM 1243 C C . VAL A 1 152 ? 6.484 30.594 -1.605 1 63.09 152 VAL A C 1
ATOM 1245 O O . VAL A 1 152 ? 7.254 30.469 -0.65 1 63.09 152 VAL A O 1
ATOM 1248 N N . ASP A 1 153 ? 5.188 30.766 -1.357 1 64.38 153 ASP A N 1
ATOM 1249 C CA . ASP A 1 153 ? 4.488 30.469 -0.113 1 64.38 153 ASP A CA 1
ATOM 1250 C C . ASP A 1 153 ? 4.902 29.109 0.437 1 64.38 153 ASP A C 1
ATOM 1252 O O . ASP A 1 153 ? 4.332 28.078 0.066 1 64.38 153 ASP A O 1
ATOM 1256 N N . SER A 1 154 ? 5.988 29.125 1.213 1 71.06 154 SER A N 1
ATOM 1257 C CA . SER A 1 154 ? 6.598 27.922 1.757 1 71.06 154 SER A CA 1
ATOM 1258 C C . SER A 1 154 ? 5.918 27.484 3.053 1 71.06 154 SER A C 1
ATOM 1260 O O . SER A 1 154 ? 6.438 26.641 3.783 1 71.06 154 SER A O 1
ATOM 1262 N N . ASN A 1 155 ? 4.695 28.062 3.238 1 82.75 155 ASN A N 1
ATOM 1263 C CA . ASN A 1 155 ? 4.074 27.734 4.52 1 82.75 155 ASN A CA 1
ATOM 1264 C C . ASN A 1 155 ? 3.182 26.5 4.414 1 82.75 155 ASN A C 1
ATOM 1266 O O . ASN A 1 155 ? 2.465 26.172 5.359 1 82.75 155 ASN A O 1
ATOM 1270 N N . TYR A 1 156 ? 3.279 25.875 3.322 1 90.94 156 TYR A N 1
ATOM 1271 C CA . TYR A 1 156 ? 2.486 24.672 3.133 1 90.94 156 TYR A CA 1
ATOM 1272 C C . TYR A 1 156 ? 3.207 23.453 3.693 1 90.94 156 TYR A C 1
ATOM 1274 O O . TYR A 1 156 ? 4.43 23.344 3.588 1 90.94 156 TYR A O 1
ATOM 1282 N N . VAL A 1 157 ? 2.451 22.594 4.285 1 93.38 157 VAL A N 1
ATOM 1283 C CA . VAL A 1 157 ? 2.893 21.25 4.633 1 93.38 157 VAL A CA 1
ATOM 1284 C C . VAL A 1 157 ? 1.912 20.219 4.066 1 93.38 157 VAL A C 1
ATOM 1286 O O . VAL A 1 157 ? 0.787 20.562 3.695 1 93.38 157 VAL A O 1
ATOM 1289 N N . LEU A 1 158 ? 2.375 19.078 3.896 1 96.06 158 LEU A N 1
ATOM 1290 C CA . LEU A 1 158 ? 1.526 17.953 3.494 1 96.06 158 LEU A CA 1
ATOM 1291 C C . LEU A 1 158 ? 1.322 16.984 4.648 1 96.06 158 LEU A C 1
ATOM 1293 O O . LEU A 1 158 ? 2.285 16.594 5.312 1 96.06 158 LEU A O 1
ATOM 1297 N N . CYS A 1 159 ? 0.095 16.594 4.855 1 95.31 159 CYS A N 1
ATOM 1298 C CA . CYS A 1 159 ? -0.225 15.758 6.008 1 95.31 159 CYS A CA 1
ATOM 1299 C C . CYS A 1 159 ? -0.795 14.414 5.559 1 95.31 159 CYS A C 1
ATOM 1301 O O . CYS A 1 159 ? -1.636 14.367 4.66 1 95.31 159 CYS A O 1
ATOM 1303 N N . ARG A 1 160 ? -0.281 13.422 6.102 1 96.69 160 ARG A N 1
ATOM 1304 C CA . ARG A 1 160 ? -0.827 12.07 6.031 1 96.69 160 ARG A CA 1
ATOM 1305 C C . ARG A 1 160 ? -1.598 11.727 7.301 1 96.69 160 ARG A C 1
ATOM 1307 O O . ARG A 1 160 ? -1.033 11.734 8.398 1 96.69 160 ARG A O 1
ATOM 1314 N N . PHE A 1 161 ? -2.832 11.422 7.09 1 94.06 161 PHE A N 1
ATOM 1315 C CA . PHE A 1 161 ? -3.811 11.352 8.172 1 94.06 161 PHE A CA 1
ATOM 1316 C C . PHE A 1 161 ? -4.477 9.984 8.211 1 94.06 161 PHE A C 1
ATOM 1318 O O . PHE A 1 161 ? -4.902 9.469 7.176 1 94.06 161 PHE A O 1
ATOM 1325 N N . LYS A 1 162 ? -4.465 9.344 9.445 1 94.5 162 LYS A N 1
ATOM 1326 C CA . LYS A 1 162 ? -5.086 8.023 9.523 1 94.5 162 LYS A CA 1
ATOM 1327 C C . LYS A 1 162 ? -5.559 7.719 10.938 1 94.5 162 LYS A C 1
ATOM 1329 O O . LYS A 1 162 ? -5.172 8.406 11.891 1 94.5 162 LYS A O 1
ATOM 1334 N N . LYS A 1 163 ? -6.418 6.676 10.992 1 93 163 LYS A N 1
ATOM 1335 C CA . LYS A 1 163 ? -6.82 6.137 12.289 1 93 163 LYS A CA 1
ATOM 1336 C C . LYS A 1 163 ? -5.688 5.344 12.93 1 93 163 LYS A C 1
ATOM 1338 O O . LYS A 1 163 ? -4.949 4.633 12.242 1 93 163 LYS A O 1
ATOM 1343 N N . ASN A 1 164 ? -5.578 5.512 14.18 1 90.69 164 ASN A N 1
ATOM 1344 C CA . ASN A 1 164 ? -4.582 4.762 14.938 1 90.69 164 ASN A CA 1
ATOM 1345 C C . ASN A 1 164 ? -5.016 3.318 15.164 1 90.69 164 ASN A C 1
ATOM 1347 O O . ASN A 1 164 ? -5.68 3.016 16.156 1 90.69 164 ASN A O 1
ATOM 1351 N N . GLU A 1 165 ? -4.551 2.43 14.336 1 81.56 165 GLU A N 1
ATOM 1352 C CA . GLU A 1 165 ? -4.98 1.035 14.391 1 81.56 165 GLU A CA 1
ATOM 1353 C C . GLU A 1 165 ? -4.539 0.374 15.695 1 81.56 165 GLU A C 1
ATOM 1355 O O . GLU A 1 165 ? -5.246 -0.482 16.234 1 81.56 165 GLU A O 1
ATOM 1360 N N . ARG A 1 166 ? -3.383 0.67 16.047 1 74.56 166 ARG A N 1
ATOM 1361 C CA . ARG A 1 166 ? -2.881 0.093 17.297 1 74.56 166 ARG A CA 1
ATOM 1362 C C . ARG A 1 166 ? -3.791 0.443 18.469 1 74.56 166 ARG A C 1
ATOM 1364 O O . ARG A 1 166 ? -4.078 -0.407 19.312 1 74.56 166 ARG A O 1
ATOM 1371 N N . PHE A 1 167 ? -4.172 1.629 18.484 1 74.5 167 PHE A N 1
ATOM 1372 C CA . PHE A 1 167 ? -5.047 2.105 19.562 1 74.5 167 PHE A CA 1
ATOM 1373 C C . PHE A 1 167 ? -6.387 1.375 19.516 1 74.5 167 PHE A C 1
ATOM 1375 O O . PHE A 1 167 ? -6.906 0.972 20.562 1 74.5 167 PHE A O 1
ATOM 1382 N N . LYS A 1 168 ? -6.828 1.189 18.391 1 73.19 168 LYS A N 1
ATOM 1383 C CA . LYS A 1 168 ? -8.094 0.485 18.234 1 73.19 168 LYS A CA 1
ATOM 1384 C C . LYS A 1 168 ? -8.008 -0.94 18.766 1 73.19 168 LYS A C 1
ATOM 1386 O O . LYS A 1 168 ? -8.914 -1.409 19.469 1 73.19 168 LYS A O 1
ATOM 1391 N N . ARG A 1 169 ? -6.941 -1.565 18.531 1 74.44 169 ARG A N 1
ATOM 1392 C CA . ARG A 1 169 ? -6.766 -2.945 18.984 1 74.44 169 ARG A CA 1
ATOM 1393 C C . ARG A 1 169 ? -6.668 -3.023 20.5 1 74.44 169 ARG A C 1
ATOM 1395 O O . ARG A 1 169 ? -7.23 -3.93 21.109 1 74.44 169 ARG A O 1
ATOM 1402 N N . LYS A 1 170 ? -5.965 -2.111 21.031 1 73.75 170 LYS A N 1
ATOM 1403 C CA . LYS A 1 170 ? -5.816 -2.078 22.484 1 73.75 170 LYS A CA 1
ATOM 1404 C C . LYS A 1 170 ? -7.16 -1.861 23.172 1 73.75 170 LYS A C 1
ATOM 1406 O O . LYS A 1 170 ? -7.465 -2.518 24.172 1 73.75 170 LYS A O 1
ATOM 1411 N N . LEU A 1 171 ? -7.852 -0.983 22.641 1 73.56 171 LEU A N 1
ATOM 1412 C CA . LEU A 1 171 ? -9.164 -0.693 23.203 1 73.56 171 LEU A CA 1
ATOM 1413 C C . LEU A 1 171 ? -10.07 -1.918 23.141 1 73.56 171 LEU A C 1
ATOM 1415 O O . LEU A 1 171 ? -10.789 -2.223 24.094 1 73.56 171 LEU A O 1
ATOM 1419 N N . GLN A 1 172 ? -9.992 -2.551 22.062 1 74.19 172 GLN A N 1
ATOM 1420 C CA . GLN A 1 172 ? -10.797 -3.758 21.891 1 74.19 172 GLN A CA 1
ATOM 1421 C C . GLN A 1 172 ? -10.398 -4.832 22.891 1 74.19 172 GLN A C 1
ATOM 1423 O O . GLN A 1 172 ? -11.258 -5.5 23.469 1 74.19 172 GLN A O 1
ATOM 1428 N N . LYS A 1 173 ? -9.133 -4.93 23.078 1 75.25 173 LYS A N 1
ATOM 1429 C CA . LYS A 1 173 ? -8.641 -5.902 24.062 1 75.25 173 LYS A CA 1
ATOM 1430 C C . LYS A 1 173 ? -9.086 -5.543 25.469 1 75.25 173 LYS A C 1
ATOM 1432 O O . LYS A 1 173 ? -9.453 -6.418 26.25 1 75.25 173 LYS A O 1
ATOM 1437 N N . ASP A 1 174 ? -8.977 -4.293 25.797 1 75.69 174 ASP A N 1
ATOM 1438 C CA . ASP A 1 174 ? -9.375 -3.816 27.109 1 75.69 174 ASP A CA 1
ATOM 1439 C C . ASP A 1 174 ? -10.859 -4.066 27.359 1 75.69 174 ASP A C 1
ATOM 1441 O O . ASP A 1 174 ? -11.258 -4.457 28.469 1 75.69 174 ASP A O 1
ATOM 1445 N N . LEU A 1 175 ? -11.547 -3.887 26.391 1 75.75 175 LEU A N 1
ATOM 1446 C CA . LEU A 1 175 ? -12.984 -4.113 26.5 1 75.75 175 LEU A CA 1
ATOM 1447 C C . LEU A 1 175 ? -13.297 -5.598 26.672 1 75.75 175 LEU A C 1
ATOM 1449 O O . LEU A 1 175 ? -14.156 -5.969 27.469 1 75.75 175 LEU A O 1
ATOM 1453 N N . GLU A 1 176 ? -12.602 -6.406 25.922 1 78.88 176 GLU A N 1
ATOM 1454 C CA . GLU A 1 176 ? -12.789 -7.852 26.031 1 78.88 176 GLU A CA 1
ATOM 1455 C C . GLU A 1 176 ? -12.391 -8.352 27.422 1 78.88 176 GLU A C 1
ATOM 1457 O O . GLU A 1 176 ? -13.062 -9.211 27.984 1 78.88 176 GLU A O 1
ATOM 1462 N N . GLU A 1 177 ? -11.383 -7.816 27.891 1 82.19 177 GLU A N 1
ATOM 1463 C CA . GLU A 1 177 ? -10.922 -8.203 29.219 1 82.19 177 GLU A CA 1
ATOM 1464 C C . GLU A 1 177 ? -11.898 -7.746 30.297 1 82.19 177 GLU A C 1
ATOM 1466 O O . GLU A 1 177 ? -12.125 -8.461 31.281 1 82.19 177 GLU A O 1
ATOM 1471 N N . GLN A 1 178 ? -12.375 -6.633 30.109 1 80 178 GLN A N 1
ATOM 1472 C CA . GLN A 1 178 ? -13.359 -6.133 31.062 1 80 178 GLN A CA 1
ATOM 1473 C C . GLN A 1 178 ? -14.625 -6.988 31.047 1 80 178 GLN A C 1
ATOM 1475 O O . GLN A 1 178 ? -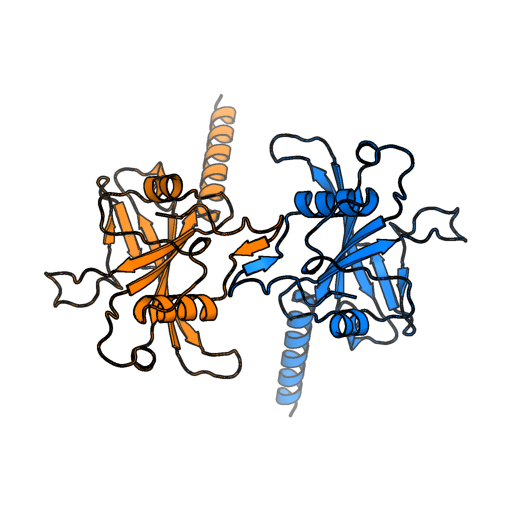15.203 -7.273 32.094 1 80 178 GLN A O 1
ATOM 1480 N N . GLN A 1 179 ? -15.023 -7.32 29.891 1 79.25 179 GLN A N 1
ATOM 1481 C CA . GLN A 1 179 ? -16.203 -8.172 29.766 1 79.25 179 GLN A CA 1
ATOM 1482 C C . GLN A 1 179 ? -15.953 -9.547 30.375 1 79.25 179 GLN A C 1
ATOM 1484 O O . GLN A 1 179 ? -16.844 -10.117 31.031 1 79.25 179 GLN A O 1
ATOM 1489 N N . LEU A 1 180 ? -14.812 -10.039 30.109 1 81.44 180 LEU A N 1
ATOM 1490 C CA . LEU A 1 180 ? -14.445 -11.328 30.672 1 81.44 180 LEU A CA 1
ATOM 1491 C C . LEU A 1 180 ? -14.383 -11.258 32.188 1 81.44 180 LEU A C 1
ATOM 1493 O O . LEU A 1 180 ? -14.789 -12.195 32.875 1 81.44 180 LEU A O 1
ATOM 1497 N N . SER A 1 181 ? -13.852 -10.234 32.719 1 80.12 181 SER A N 1
ATOM 1498 C CA . SER A 1 181 ? -13.75 -10.031 34.156 1 80.12 181 SER A CA 1
ATOM 1499 C C . SER A 1 181 ? -15.133 -9.891 34.781 1 80.12 181 SER A C 1
ATOM 1501 O O . SER A 1 181 ? -15.375 -10.406 35.875 1 80.12 181 SER A O 1
ATOM 1503 N N . LYS A 1 182 ? -16.016 -9.203 34.25 1 79.56 182 LYS A N 1
ATOM 1504 C CA . LYS A 1 182 ? -17.375 -9.078 34.75 1 79.56 182 LYS A CA 1
ATOM 1505 C C . LYS A 1 182 ? -18.094 -10.43 34.75 1 79.56 182 LYS A C 1
ATOM 1507 O O . LYS A 1 182 ? -18.828 -10.75 35.688 1 79.56 182 LYS A O 1
ATOM 1512 N N . LYS A 1 183 ? -17.828 -11.227 33.75 1 76.38 183 LYS A N 1
ATOM 1513 C CA . LYS A 1 183 ? -18.453 -12.539 33.656 1 76.38 183 LYS A CA 1
ATOM 1514 C C . LYS A 1 183 ? -17.953 -13.469 34.781 1 76.38 183 LYS A C 1
ATOM 1516 O O . LYS A 1 183 ? -18.688 -14.312 35.25 1 76.38 183 LYS A O 1
ATOM 1521 N N . ARG A 1 184 ? -16.891 -13.219 35.156 1 77.62 184 ARG A N 1
ATOM 1522 C CA . ARG A 1 184 ? -16.328 -14.031 36.219 1 77.62 184 ARG A CA 1
ATOM 1523 C C . ARG A 1 184 ? -16.891 -13.594 37.594 1 77.62 184 ARG A C 1
ATOM 1525 O O . ARG A 1 184 ? -16.938 -14.383 38.531 1 77.62 184 ARG A O 1
ATOM 1532 N N . MET A 1 185 ? -17.219 -12.484 37.531 1 74.75 185 MET A N 1
ATOM 1533 C CA . MET A 1 185 ? -17.75 -11.953 38.781 1 74.75 185 MET A CA 1
ATOM 1534 C C . MET A 1 185 ? -19.219 -12.297 38.969 1 74.75 185 MET A C 1
ATOM 1536 O O . MET A 1 185 ? -19.75 -12.281 40.062 1 74.75 185 MET A O 1
ATOM 1540 N N . THR A 1 186 ? -19.781 -12.602 37.844 1 61.31 186 THR A N 1
ATOM 1541 C CA . THR A 1 186 ? -21.156 -13.047 37.969 1 61.31 186 THR A CA 1
ATOM 1542 C C . THR A 1 186 ? -21.234 -14.57 38 1 61.31 186 THR A C 1
ATOM 1544 O O . THR A 1 186 ? -22.031 -15.148 38.75 1 61.31 186 THR A O 1
ATOM 1547 N N . MET B 1 1 ? 1.059 -5.719 -30.359 1 21 1 MET B N 1
ATOM 1548 C CA . MET B 1 1 ? 0.303 -4.535 -29.969 1 21 1 MET B CA 1
ATOM 1549 C C . MET B 1 1 ? 0.909 -3.896 -28.719 1 21 1 MET B C 1
ATOM 1551 O O . MET B 1 1 ? 1.759 -4.496 -28.062 1 21 1 MET B O 1
ATOM 1555 N N . ASP B 1 2 ? -0.064 -2.939 -27.969 1 31.72 2 ASP B N 1
ATOM 1556 C CA . ASP B 1 2 ? -0.284 -1.59 -27.469 1 31.72 2 ASP B CA 1
ATOM 1557 C C . ASP B 1 2 ? 0.056 -1.5 -25.984 1 31.72 2 ASP B C 1
ATOM 1559 O O . ASP B 1 2 ? -0.831 -1.591 -25.125 1 31.72 2 ASP B O 1
ATOM 1563 N N . SER B 1 3 ? 0.822 -2.125 -25.5 1 37.88 3 SER B N 1
ATOM 1564 C CA . SER B 1 3 ? 1.376 -2.094 -24.156 1 37.88 3 SER B CA 1
ATOM 1565 C C . SER B 1 3 ? 1.543 -0.661 -23.656 1 37.88 3 SER B C 1
ATOM 1567 O O . SER B 1 3 ? 1.794 -0.434 -22.469 1 37.88 3 SER B O 1
ATOM 1569 N N . HIS B 1 4 ? 1.7 0.274 -24.594 1 41.5 4 HIS B N 1
ATOM 1570 C CA . HIS B 1 4 ? 2.096 1.677 -24.656 1 41.5 4 HIS B CA 1
ATOM 1571 C C . HIS B 1 4 ? 1.021 2.578 -24.047 1 41.5 4 HIS B C 1
ATOM 1573 O O . HIS B 1 4 ? 1.273 3.756 -23.781 1 41.5 4 HIS B O 1
ATOM 1579 N N . ASP B 1 5 ? -0.3 2.227 -24.266 1 44.66 5 ASP B N 1
ATOM 1580 C CA . ASP B 1 5 ? -1.363 3.219 -24.141 1 44.66 5 ASP B CA 1
ATOM 1581 C C . ASP B 1 5 ? -1.782 3.389 -22.688 1 44.66 5 ASP B C 1
ATOM 1583 O O . ASP B 1 5 ? -2.826 3.98 -22.391 1 44.66 5 ASP B O 1
ATOM 1587 N N . CYS B 1 6 ? -1.456 2.484 -21.891 1 50.12 6 CYS B N 1
ATOM 1588 C CA . CYS B 1 6 ? -2.07 2.637 -20.578 1 50.12 6 CYS B CA 1
ATOM 1589 C C . CYS B 1 6 ? -1.469 3.82 -19.828 1 50.12 6 CYS B C 1
ATOM 1591 O O . CYS B 1 6 ? -0.246 3.947 -19.75 1 50.12 6 CYS B O 1
ATOM 1593 N N . PRO B 1 7 ? -2.232 4.715 -19.688 1 57.75 7 PRO B N 1
ATOM 1594 C CA . PRO B 1 7 ? -1.736 5.914 -19.016 1 57.75 7 PRO B CA 1
ATOM 1595 C C . PRO B 1 7 ? -0.924 5.59 -17.766 1 57.75 7 PRO B C 1
ATOM 1597 O O . PRO B 1 7 ? -1.218 4.617 -17.062 1 57.75 7 PRO B O 1
ATOM 1600 N N . LEU B 1 8 ? 0.317 6.086 -17.797 1 77.19 8 LEU B N 1
ATOM 1601 C CA . LEU B 1 8 ? 1.188 6.027 -16.625 1 77.19 8 LEU B CA 1
ATOM 1602 C C . LEU B 1 8 ? 0.456 6.504 -15.375 1 77.19 8 LEU B C 1
ATOM 1604 O O . LEU B 1 8 ? -0.376 7.41 -15.445 1 77.19 8 LEU B O 1
ATOM 1608 N N . LEU B 1 9 ? 0.437 5.645 -14.391 1 85.31 9 LEU B N 1
ATOM 1609 C CA . LEU B 1 9 ? -0.176 6.031 -13.125 1 85.31 9 LEU B CA 1
ATOM 1610 C C . LEU B 1 9 ? 0.495 7.277 -12.555 1 85.31 9 LEU B C 1
ATOM 1612 O O . LEU B 1 9 ? 1.706 7.457 -12.703 1 85.31 9 LEU B O 1
ATOM 1616 N N . PRO B 1 10 ? -0.323 8.156 -12.102 1 90.06 10 PRO B N 1
ATOM 1617 C CA . PRO B 1 10 ? 0.26 9.328 -11.453 1 90.06 10 PRO B CA 1
ATOM 1618 C C . PRO B 1 10 ? 1.289 8.961 -10.383 1 90.06 10 PRO B C 1
ATOM 1620 O O . PRO B 1 10 ? 1.3 7.824 -9.898 1 90.06 10 PRO B O 1
ATOM 1623 N N . VAL B 1 11 ? 2.119 9.906 -10.016 1 91.62 11 VAL B N 1
ATOM 1624 C CA . VAL B 1 11 ? 3.148 9.719 -9 1 91.62 11 VAL B CA 1
ATOM 1625 C C . VAL B 1 11 ? 2.5 9.305 -7.684 1 91.62 11 VAL B C 1
ATOM 1627 O O . VAL B 1 11 ? 1.522 9.914 -7.242 1 91.62 11 VAL B O 1
ATOM 1630 N N . GLY B 1 12 ? 3.014 8.195 -7.133 1 93.75 12 GLY B N 1
ATOM 1631 C CA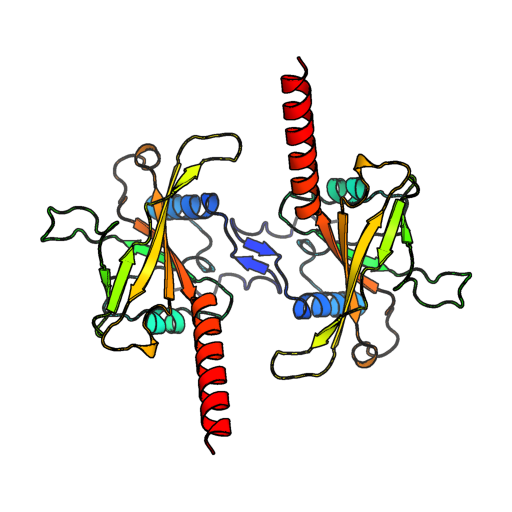 . GLY B 1 12 ? 2.533 7.742 -5.84 1 93.75 12 GLY B CA 1
ATOM 1632 C C . GLY B 1 12 ? 1.384 6.754 -5.938 1 93.75 12 GLY B C 1
ATOM 1633 O O . GLY B 1 12 ? 0.989 6.148 -4.941 1 93.75 12 GLY B O 1
ATOM 1634 N N . VAL B 1 13 ? 0.797 6.648 -7.078 1 91.94 13 VAL B N 1
ATOM 1635 C CA . VAL B 1 13 ? -0.279 5.688 -7.297 1 91.94 13 VAL B CA 1
ATOM 1636 C C . VAL B 1 13 ? 0.31 4.324 -7.656 1 91.94 13 VAL B C 1
ATOM 1638 O O . VAL B 1 13 ? 1.223 4.234 -8.484 1 91.94 13 VAL B O 1
ATOM 1641 N N . ARG B 1 14 ? -0.188 3.338 -7.008 1 91.81 14 ARG B N 1
ATOM 1642 C CA . ARG B 1 14 ? 0.342 1.988 -7.164 1 91.81 14 ARG B CA 1
ATOM 1643 C C . ARG B 1 14 ? -0.782 0.958 -7.191 1 91.81 14 ARG B C 1
ATOM 1645 O O . ARG B 1 14 ? -1.876 1.212 -6.688 1 91.81 14 ARG B O 1
ATOM 1652 N N . PHE B 1 15 ? -0.46 -0.154 -7.703 1 93.5 15 PHE B N 1
ATOM 1653 C CA . PHE B 1 15 ? -1.379 -1.286 -7.668 1 93.5 15 PHE B CA 1
ATOM 1654 C C . PHE B 1 15 ? -1.161 -2.119 -6.41 1 93.5 15 PHE B C 1
ATOM 1656 O O . PHE B 1 15 ? -0.153 -2.818 -6.289 1 93.5 15 PHE B O 1
ATOM 1663 N N . ARG B 1 16 ? -2.053 -1.953 -5.516 1 92.88 16 ARG B N 1
ATOM 1664 C CA . ARG B 1 16 ? -2.051 -2.664 -4.242 1 92.88 16 ARG B CA 1
ATOM 1665 C C . ARG B 1 16 ? -3.416 -3.281 -3.955 1 92.88 16 ARG B C 1
ATOM 1667 O O . ARG B 1 16 ? -4.09 -2.891 -3 1 92.88 16 ARG B O 1
ATOM 1674 N N . PRO B 1 17 ? -3.725 -4.316 -4.625 1 95.5 17 PRO B N 1
ATOM 1675 C CA . PRO B 1 17 ? -5.055 -4.922 -4.508 1 95.5 17 PRO B CA 1
ATOM 1676 C C . PRO B 1 17 ? -5.219 -5.73 -3.223 1 95.5 17 PRO B C 1
ATOM 1678 O O . PRO B 1 17 ? -4.238 -6.246 -2.682 1 95.5 17 PRO B O 1
ATOM 1681 N N . THR B 1 18 ? -6.453 -5.773 -2.719 1 94.31 18 THR B N 1
ATOM 1682 C CA . THR B 1 18 ? -6.805 -6.738 -1.682 1 94.31 18 THR B CA 1
ATOM 1683 C C . THR B 1 18 ? -6.918 -8.141 -2.268 1 94.31 18 THR B C 1
ATOM 1685 O O . THR B 1 18 ? -6.945 -8.312 -3.488 1 94.31 18 THR B O 1
ATOM 1688 N N . ASP B 1 19 ? -7.027 -9.094 -1.378 1 96.44 19 ASP B N 1
ATOM 1689 C CA . ASP B 1 19 ? -7.215 -10.461 -1.832 1 96.44 19 ASP B CA 1
ATOM 1690 C C . ASP B 1 19 ? -8.5 -10.602 -2.648 1 96.44 19 ASP B C 1
ATOM 1692 O O . ASP B 1 19 ? -8.516 -11.289 -3.674 1 96.44 19 ASP B O 1
ATOM 1696 N N . GLN B 1 20 ? -9.531 -9.938 -2.205 1 95.94 20 GLN B N 1
ATOM 1697 C CA . GLN B 1 20 ? -10.82 -10 -2.895 1 95.94 20 GLN B CA 1
ATOM 1698 C C . GLN B 1 20 ? -10.727 -9.391 -4.289 1 95.94 20 GLN B C 1
ATOM 1700 O O . GLN B 1 20 ? -11.297 -9.914 -5.246 1 95.94 20 GLN B O 1
ATOM 1705 N N . GLN B 1 21 ? -9.984 -8.359 -4.355 1 96.75 21 GLN B N 1
ATOM 1706 C CA . GLN B 1 21 ? -9.828 -7.695 -5.645 1 96.75 21 GLN B CA 1
ATOM 1707 C C . GLN B 1 21 ? -8.992 -8.539 -6.602 1 96.75 21 GLN B C 1
ATOM 1709 O O . GLN B 1 21 ? -9.227 -8.539 -7.812 1 96.75 21 GLN B O 1
ATOM 1714 N N . LEU B 1 22 ? -8.07 -9.25 -6.098 1 97.75 22 LEU B N 1
ATOM 1715 C CA . LEU B 1 22 ? -7.285 -10.148 -6.934 1 97.75 22 LEU B CA 1
ATOM 1716 C C . LEU B 1 22 ? -8.164 -11.25 -7.512 1 97.75 22 LEU B C 1
ATOM 1718 O O . LEU B 1 22 ? -8.031 -11.609 -8.688 1 97.75 22 LEU B O 1
ATOM 1722 N N . LEU B 1 23 ? -8.992 -11.727 -6.727 1 96.44 23 LEU B N 1
ATOM 1723 C CA . LEU B 1 23 ? -9.922 -12.734 -7.219 1 96.44 23 LEU B CA 1
ATOM 1724 C C . LEU B 1 23 ? -10.859 -12.148 -8.273 1 96.44 23 LEU B C 1
ATOM 1726 O O . LEU B 1 23 ? -11.234 -12.836 -9.219 1 96.44 23 LEU B O 1
ATOM 1730 N N . GLN B 1 24 ? -11.211 -10.922 -8.094 1 95.88 24 GLN B N 1
ATOM 1731 C CA . GLN B 1 24 ? -12.023 -10.25 -9.102 1 95.88 24 GLN B CA 1
ATOM 1732 C C . GLN B 1 24 ? -11.281 -10.164 -10.438 1 95.88 24 GLN B C 1
ATOM 1734 O O . GLN B 1 24 ? -11.875 -10.391 -11.492 1 95.88 24 GLN B O 1
ATOM 1739 N N . TYR B 1 25 ? -10.039 -9.812 -10.383 1 96.81 25 TYR B N 1
ATOM 1740 C CA . TYR B 1 25 ? -9.227 -9.797 -11.594 1 96.81 25 TYR B CA 1
ATOM 1741 C C . TYR B 1 25 ? -9.211 -11.164 -12.258 1 96.81 25 TYR B C 1
ATOM 1743 O O . TYR B 1 25 ? -9.273 -11.273 -13.484 1 96.81 25 TYR B O 1
ATOM 1751 N N . LEU B 1 26 ? -9.086 -12.188 -11.422 1 95.75 26 LEU B N 1
ATOM 1752 C CA . LEU B 1 26 ? -9.086 -13.547 -11.945 1 95.75 26 LEU B CA 1
ATOM 1753 C C . LEU B 1 26 ? -10.406 -13.859 -12.641 1 95.75 26 LEU B C 1
ATOM 1755 O O . LEU B 1 26 ? -10.414 -14.469 -13.711 1 95.75 26 LEU B O 1
ATOM 1759 N N . ILE B 1 27 ? -11.453 -13.445 -12.078 1 94.19 27 ILE B N 1
ATOM 1760 C CA . ILE B 1 27 ? -12.773 -13.641 -12.68 1 94.19 27 ILE B CA 1
ATOM 1761 C C . ILE B 1 27 ? -12.828 -12.93 -14.031 1 94.19 27 ILE B C 1
ATOM 1763 O O . ILE B 1 27 ? -13.281 -13.508 -15.023 1 94.19 27 ILE B O 1
ATOM 1767 N N . TRP B 1 28 ? -12.344 -11.742 -14.062 1 94.31 28 TRP B N 1
ATOM 1768 C CA . TRP B 1 28 ? -12.344 -10.984 -15.312 1 94.31 28 TRP B CA 1
ATOM 1769 C C . TRP B 1 28 ? -11.516 -11.695 -16.375 1 94.31 28 TRP B C 1
ATOM 1771 O O . TRP B 1 28 ? -11.93 -11.773 -17.547 1 94.31 28 TRP B O 1
ATOM 1781 N N . LYS B 1 29 ? -10.398 -12.219 -15.984 1 93.75 29 LYS B N 1
ATOM 1782 C CA . LYS B 1 29 ? -9.523 -12.945 -16.906 1 93.75 29 LYS B CA 1
ATOM 1783 C C . LYS B 1 29 ? -10.234 -14.156 -17.5 1 93.75 29 LYS B C 1
ATOM 1785 O O . LYS B 1 29 ? -10.234 -14.352 -18.719 1 93.75 29 LYS B O 1
ATOM 1790 N N . ILE B 1 30 ? -10.812 -14.875 -16.656 1 92.06 30 ILE B N 1
ATOM 1791 C CA . ILE B 1 30 ? -11.422 -16.141 -17.062 1 92.06 30 ILE B CA 1
ATOM 1792 C C . ILE B 1 30 ? -12.625 -15.875 -17.969 1 92.06 30 ILE B C 1
ATOM 1794 O O . ILE B 1 30 ? -12.875 -16.625 -18.906 1 92.06 30 ILE B O 1
ATOM 1798 N N . HIS B 1 31 ? -13.273 -14.773 -17.797 1 91.44 31 HIS B N 1
ATOM 1799 C CA . HIS B 1 31 ? -14.484 -14.484 -18.547 1 91.44 31 HIS B CA 1
ATOM 1800 C C . HIS B 1 31 ? -14.188 -13.562 -19.734 1 91.44 31 HIS B C 1
ATOM 1802 O O . HIS B 1 31 ? -15.109 -13.102 -20.406 1 91.44 31 HIS B O 1
ATOM 1808 N N . GLY B 1 32 ? -12.977 -13.234 -19.844 1 90.44 32 GLY B N 1
ATOM 1809 C CA . GLY B 1 32 ? -12.586 -12.398 -20.969 1 90.44 32 GLY B CA 1
ATOM 1810 C C . GLY B 1 32 ? -13.047 -10.961 -20.828 1 90.44 32 GLY B C 1
ATOM 1811 O O . GLY B 1 32 ? -13.375 -10.305 -21.828 1 90.44 32 GLY B O 1
ATOM 1812 N N . GLN B 1 33 ? -13.25 -10.477 -19.688 1 92.69 33 GLN B N 1
ATOM 1813 C CA . GLN B 1 33 ? -13.633 -9.094 -19.406 1 92.69 33 GLN B CA 1
ATOM 1814 C C . GLN B 1 33 ? -12.406 -8.195 -19.281 1 92.69 33 GLN B C 1
ATOM 1816 O O . GLN B 1 33 ? -11.312 -8.672 -18.953 1 92.69 33 GLN B O 1
ATOM 1821 N N . PRO B 1 34 ? -12.594 -6.953 -19.547 1 93.44 34 PRO B N 1
ATOM 1822 C CA . PRO B 1 34 ? -11.445 -6.047 -19.453 1 93.44 34 PRO B CA 1
ATOM 1823 C C . PRO B 1 34 ? -10.992 -5.812 -18.016 1 93.44 34 PRO B C 1
ATOM 1825 O O . PRO B 1 34 ? -11.812 -5.832 -17.094 1 93.44 34 PRO B O 1
ATOM 1828 N N . TYR B 1 35 ? -9.758 -5.664 -17.797 1 92.94 35 TYR B N 1
ATOM 1829 C CA . TYR B 1 35 ? -9.133 -5.297 -16.547 1 92.94 35 TYR B CA 1
ATOM 1830 C C . TYR B 1 35 ? -7.953 -4.359 -16.766 1 92.94 35 TYR B C 1
ATOM 1832 O O . TYR B 1 35 ? -7.652 -4 -17.906 1 92.94 35 TYR B O 1
ATOM 1840 N N . PHE B 1 36 ? -7.398 -3.832 -15.734 1 92.44 36 PHE B N 1
ATOM 1841 C CA . PHE B 1 36 ? -6.234 -2.959 -15.836 1 92.44 36 PHE B CA 1
ATOM 1842 C C . PHE B 1 36 ? -4.996 -3.754 -16.234 1 92.44 36 PHE B C 1
ATOM 1844 O O . PHE B 1 36 ? -4.266 -4.246 -15.375 1 92.44 36 PHE B O 1
ATOM 1851 N N . LYS B 1 37 ? -4.668 -3.818 -17.406 1 89.81 37 LYS B N 1
ATOM 1852 C CA . LYS B 1 37 ? -3.695 -4.734 -17.984 1 89.81 37 LYS B CA 1
ATOM 1853 C C . LYS B 1 37 ? -2.275 -4.383 -17.562 1 89.81 37 LYS B C 1
ATOM 1855 O O . LYS B 1 37 ? -1.381 -5.23 -17.594 1 89.81 37 LYS B O 1
ATOM 1860 N N . ARG B 1 38 ? -2.131 -3.197 -17.094 1 88.62 38 ARG B N 1
ATOM 1861 C CA . ARG B 1 38 ? -0.791 -2.795 -16.688 1 88.62 38 ARG B CA 1
ATOM 1862 C C . ARG B 1 38 ? -0.442 -3.371 -15.32 1 88.62 38 ARG B C 1
ATOM 1864 O O . ARG B 1 38 ? 0.723 -3.365 -14.914 1 88.62 38 ARG B O 1
ATOM 1871 N N . ALA B 1 39 ? -1.444 -3.893 -14.68 1 91.5 39 ALA B N 1
ATOM 1872 C CA . ALA B 1 39 ? -1.237 -4.301 -13.297 1 91.5 39 ALA B CA 1
ATOM 1873 C C . ALA B 1 39 ? -0.96 -5.801 -13.203 1 91.5 39 ALA B C 1
ATOM 1875 O O . ALA B 1 39 ? -0.245 -6.25 -12.305 1 91.5 39 ALA B O 1
ATOM 1876 N N . VAL B 1 40 ? -1.547 -6.555 -14.055 1 95.06 40 VAL B N 1
ATOM 1877 C CA . VAL B 1 40 ? -1.427 -8.008 -13.977 1 95.06 40 VAL B CA 1
ATOM 1878 C C . VAL B 1 40 ? -0.994 -8.562 -15.328 1 95.06 40 VAL B C 1
ATOM 1880 O O . VAL B 1 40 ? -1.701 -8.406 -16.328 1 95.06 40 VAL B O 1
ATOM 1883 N N . LEU B 1 41 ? 0.035 -9.266 -15.312 1 92.31 41 LEU B N 1
ATOM 1884 C CA . LEU B 1 41 ? 0.624 -9.781 -16.547 1 92.31 41 LEU B CA 1
ATOM 1885 C C . LEU B 1 41 ? 0.226 -11.234 -16.781 1 92.31 41 LEU B C 1
ATOM 1887 O O . LEU B 1 41 ? -0.438 -11.844 -15.93 1 92.31 41 LEU B O 1
ATOM 1891 N N . ASP B 1 42 ? 0.57 -11.68 -17.953 1 92.06 42 ASP B N 1
ATOM 1892 C CA . ASP B 1 42 ? 0.475 -13.109 -18.25 1 92.06 42 ASP B CA 1
ATOM 1893 C C . ASP B 1 42 ? 1.854 -13.758 -18.25 1 92.06 42 ASP B C 1
ATOM 1895 O O . ASP B 1 42 ? 2.783 -13.273 -18.891 1 92.06 42 ASP B O 1
ATOM 1899 N N . CYS B 1 43 ? 1.937 -14.797 -17.453 1 89.38 43 CYS B N 1
ATOM 1900 C CA . CYS B 1 43 ? 3.215 -15.484 -17.344 1 89.38 43 CYS B CA 1
ATOM 1901 C C . CYS B 1 43 ? 3.012 -17 -17.297 1 89.38 43 CYS B C 1
ATOM 1903 O O . CYS B 1 43 ? 2.133 -17.484 -16.578 1 89.38 43 CYS B O 1
ATOM 1905 N N . ASP B 1 44 ? 3.82 -17.672 -18.094 1 84.94 44 ASP B N 1
ATOM 1906 C CA . ASP B 1 44 ? 3.842 -19.125 -17.984 1 84.94 44 ASP B CA 1
ATOM 1907 C C . ASP B 1 44 ? 4.84 -19.578 -16.906 1 84.94 44 ASP B C 1
ATOM 1909 O O . ASP B 1 44 ? 6.039 -19.656 -17.172 1 84.94 44 ASP B O 1
ATOM 1913 N N . LEU B 1 45 ? 4.344 -19.906 -15.805 1 82.31 45 LEU B N 1
ATOM 1914 C CA . LEU B 1 45 ? 5.168 -20.266 -14.656 1 82.31 45 LEU B CA 1
ATOM 1915 C C . LEU B 1 45 ? 5.93 -21.562 -14.922 1 82.31 45 LEU B C 1
ATOM 1917 O O . LEU B 1 45 ? 6.969 -21.812 -14.297 1 82.31 45 LEU B O 1
ATOM 1921 N N . TYR B 1 46 ? 5.434 -22.344 -15.711 1 75.25 46 TYR B N 1
ATOM 1922 C CA . TYR B 1 46 ? 6.035 -23.656 -15.977 1 75.25 46 TYR B CA 1
ATOM 1923 C C . TYR B 1 46 ? 7 -23.578 -17.156 1 75.25 46 TYR B C 1
ATOM 1925 O O . TYR B 1 46 ? 7.57 -24.594 -17.562 1 75.25 46 TYR B O 1
ATOM 1933 N N . GLY B 1 47 ? 7.07 -22.422 -17.547 1 72.56 47 GLY B N 1
ATOM 1934 C CA . GLY B 1 47 ? 8.062 -22.234 -18.594 1 72.56 47 GLY B CA 1
ATOM 1935 C C . GLY B 1 47 ? 9.492 -22.281 -18.078 1 72.56 47 GLY B C 1
ATOM 1936 O O . GLY B 1 47 ? 9.727 -22.641 -16.922 1 72.56 47 GLY B O 1
ATOM 1937 N N . GLU B 1 48 ? 10.383 -22.078 -18.844 1 71.81 48 GLU B N 1
ATOM 1938 C CA . GLU B 1 48 ? 11.805 -22.25 -18.562 1 71.81 48 GLU B CA 1
ATOM 1939 C C . GLU B 1 48 ? 12.406 -20.969 -18 1 71.81 48 GLU B C 1
ATOM 1941 O O . GLU B 1 48 ? 13.57 -20.656 -18.281 1 71.81 48 GLU B O 1
ATOM 1946 N N . MET B 1 49 ? 11.539 -20.297 -17.141 1 82.25 49 MET B N 1
ATOM 1947 C CA . MET B 1 49 ? 12.117 -19.078 -16.578 1 82.25 49 MET B CA 1
ATOM 1948 C C . MET B 1 49 ? 12.297 -19.219 -15.07 1 82.25 49 MET B C 1
ATOM 1950 O O . MET B 1 49 ? 11.414 -19.719 -14.375 1 82.25 49 MET B O 1
ATOM 1954 N N . GLU B 1 50 ? 13.438 -18.719 -14.719 1 87.69 50 GLU B N 1
ATOM 1955 C CA . GLU B 1 50 ? 13.719 -18.625 -13.289 1 87.69 50 GLU B CA 1
ATOM 1956 C C . GLU B 1 50 ? 13.031 -17.406 -12.672 1 87.69 50 GLU B C 1
ATOM 1958 O O . GLU B 1 50 ? 12.711 -16.453 -13.375 1 87.69 50 GLU B O 1
ATOM 1963 N N . PRO B 1 51 ? 12.812 -17.484 -11.328 1 90.62 51 PRO B N 1
ATOM 1964 C CA . PRO B 1 51 ? 12.133 -16.344 -10.688 1 90.62 51 PRO B CA 1
ATOM 1965 C C . PRO B 1 51 ? 12.836 -15.016 -10.953 1 90.62 51 PRO B C 1
ATOM 1967 O O . PRO B 1 51 ? 12.172 -14 -11.172 1 90.62 51 PRO B O 1
ATOM 1970 N N . TRP B 1 52 ? 14.156 -15.023 -10.922 1 90.75 52 TRP B N 1
ATOM 1971 C CA . TRP B 1 52 ? 14.867 -13.766 -11.133 1 90.75 52 TRP B CA 1
ATOM 1972 C C . TRP B 1 52 ? 14.766 -13.328 -12.586 1 90.75 52 TRP B C 1
ATOM 1974 O O . TRP B 1 52 ? 14.867 -12.133 -12.891 1 90.75 52 TRP B O 1
ATOM 1984 N N . GLU B 1 53 ? 14.555 -14.242 -13.477 1 89 53 GLU B N 1
ATOM 1985 C CA . GLU B 1 53 ? 14.32 -13.883 -14.875 1 89 53 GLU B CA 1
ATOM 1986 C C . GLU B 1 53 ? 12.938 -13.281 -15.062 1 89 53 GLU B C 1
ATOM 1988 O O . GLU B 1 53 ? 12.766 -12.32 -15.812 1 89 53 GLU B O 1
ATOM 1993 N N . ILE B 1 54 ? 11.977 -13.867 -14.359 1 88.5 54 ILE B N 1
ATOM 1994 C CA . ILE B 1 54 ? 10.617 -13.336 -14.398 1 88.5 54 ILE B CA 1
ATOM 1995 C C . ILE B 1 54 ? 10.602 -11.914 -13.859 1 88.5 54 ILE B C 1
ATOM 1997 O O . ILE B 1 54 ? 10 -11.016 -14.461 1 88.5 54 ILE B O 1
ATOM 2001 N N . TRP B 1 55 ? 11.258 -11.719 -12.797 1 91.31 55 TRP B N 1
ATOM 2002 C CA . TRP B 1 55 ? 11.336 -10.422 -12.133 1 91.31 55 TRP B CA 1
ATOM 2003 C C . TRP B 1 55 ? 11.906 -9.359 -13.062 1 91.31 55 TRP B C 1
ATOM 2005 O O . TRP B 1 55 ? 11.32 -8.289 -13.234 1 91.31 55 TRP B O 1
ATOM 2015 N N . LEU B 1 56 ? 12.961 -9.742 -13.719 1 90.31 56 LEU B N 1
ATOM 2016 C CA . LEU B 1 56 ? 13.625 -8.805 -14.617 1 90.31 56 LEU B CA 1
ATOM 2017 C C . LEU B 1 56 ? 12.789 -8.555 -15.867 1 90.31 56 LEU B C 1
ATOM 2019 O O . LEU B 1 56 ? 12.617 -7.402 -16.281 1 90.31 56 LEU B O 1
ATOM 2023 N N . ARG B 1 57 ? 12.281 -9.57 -16.406 1 87.94 57 ARG B N 1
ATOM 2024 C CA . ARG B 1 57 ? 11.531 -9.492 -17.656 1 87.94 57 ARG B CA 1
ATOM 2025 C C . ARG B 1 57 ? 10.305 -8.602 -17.5 1 87.94 57 ARG B C 1
ATOM 2027 O O . ARG B 1 57 ? 9.938 -7.875 -18.422 1 87.94 57 ARG B O 1
ATOM 2034 N N . PHE B 1 58 ? 9.742 -8.664 -16.328 1 89.06 58 PHE B N 1
ATOM 2035 C CA . PHE B 1 58 ? 8.461 -7.977 -16.172 1 89.06 58 PHE B CA 1
ATOM 2036 C C . PHE B 1 58 ? 8.625 -6.711 -15.344 1 89.06 58 PHE B C 1
ATOM 2038 O O . PHE B 1 58 ? 7.637 -6.152 -14.852 1 89.06 58 PHE B O 1
ATOM 2045 N N . GLY B 1 59 ? 9.805 -6.305 -15.094 1 89.38 59 GLY B N 1
ATOM 2046 C CA . GLY B 1 59 ? 10.086 -5.012 -14.492 1 89.38 59 GLY B CA 1
ATOM 2047 C C . GLY B 1 59 ? 9.828 -4.988 -12.992 1 89.38 59 GLY B C 1
ATOM 2048 O O . GLY B 1 59 ? 9.25 -4.031 -12.477 1 89.38 59 GLY B O 1
ATOM 2049 N N . GLY B 1 60 ? 10.242 -5.98 -12.344 1 89.75 60 GLY B N 1
ATOM 2050 C CA . GLY B 1 60 ? 10.133 -6.023 -10.898 1 89.75 60 GLY B CA 1
ATOM 2051 C C . GLY B 1 60 ? 10.883 -4.895 -10.211 1 89.75 60 GLY B C 1
ATOM 2052 O O . GLY B 1 60 ? 11.961 -4.496 -10.648 1 89.75 60 GLY B O 1
ATOM 2053 N N . THR B 1 61 ? 10.242 -4.32 -9.25 1 87.38 61 THR B N 1
ATOM 2054 C CA . THR B 1 61 ? 10.836 -3.262 -8.438 1 87.38 61 THR B CA 1
ATOM 2055 C C . THR B 1 61 ? 10.898 -3.682 -6.973 1 87.38 61 THR B C 1
ATOM 2057 O O . THR B 1 61 ? 9.898 -4.129 -6.406 1 87.38 61 THR B O 1
ATOM 2060 N N . ASP B 1 62 ? 12.078 -3.447 -6.391 1 83 62 ASP B N 1
ATOM 2061 C CA . ASP B 1 62 ? 12.234 -3.818 -4.984 1 83 62 ASP B CA 1
ATOM 2062 C C . ASP B 1 62 ? 11.18 -3.141 -4.117 1 83 62 ASP B C 1
ATOM 2064 O O . ASP B 1 62 ? 10.914 -1.946 -4.27 1 83 62 ASP B O 1
ATOM 2068 N N . GLY B 1 63 ? 10.57 -3.961 -3.275 1 82.81 63 GLY B N 1
ATOM 2069 C CA . GLY B 1 63 ? 9.547 -3.443 -2.379 1 82.81 63 GLY B CA 1
ATOM 2070 C C . GLY B 1 63 ? 8.148 -3.484 -2.977 1 82.81 63 GLY B C 1
ATOM 2071 O O . GLY B 1 63 ? 7.172 -3.148 -2.305 1 82.81 63 GLY B O 1
ATOM 2072 N N . GLU B 1 64 ? 8.102 -3.816 -4.145 1 89.44 64 GLU B N 1
ATOM 2073 C CA . GLU B 1 64 ? 6.805 -3.934 -4.812 1 89.44 64 GLU B CA 1
ATOM 2074 C C . GLU B 1 64 ? 6.516 -5.379 -5.207 1 89.44 64 GLU B C 1
ATOM 2076 O O . GLU B 1 64 ? 7.438 -6.188 -5.332 1 89.44 64 GLU B O 1
ATOM 2081 N N . ASP B 1 65 ? 5.293 -5.652 -5.371 1 94.94 65 ASP B N 1
ATOM 2082 C CA . ASP B 1 65 ? 4.879 -6.977 -5.828 1 94.94 65 ASP B CA 1
ATOM 2083 C C . ASP B 1 65 ? 4.672 -6.992 -7.34 1 94.94 65 ASP B C 1
ATOM 2085 O O . ASP B 1 65 ? 4.32 -5.973 -7.934 1 94.94 65 ASP B O 1
ATOM 2089 N N . LEU B 1 66 ? 4.91 -8.164 -7.855 1 95.06 66 LEU B N 1
ATOM 2090 C CA . LEU B 1 66 ? 4.52 -8.43 -9.234 1 95.06 66 LEU B CA 1
ATOM 2091 C C . LEU B 1 66 ? 3.305 -9.344 -9.289 1 95.06 66 LEU B C 1
ATOM 2093 O O . LEU B 1 66 ? 3.168 -10.25 -8.461 1 95.06 66 LEU B O 1
ATOM 2097 N N . TYR B 1 67 ? 2.455 -9.133 -10.273 1 96.94 67 TYR B N 1
ATOM 2098 C CA . TYR B 1 67 ? 1.239 -9.93 -10.422 1 96.94 67 TYR B CA 1
ATOM 2099 C C . TYR B 1 67 ? 1.135 -10.516 -11.82 1 96.94 67 TYR B C 1
ATOM 2101 O O . TYR B 1 67 ? 1.366 -9.812 -12.812 1 96.94 67 TYR B O 1
ATOM 2109 N N . PHE B 1 68 ? 0.751 -11.797 -11.891 1 95.44 68 PHE B N 1
ATOM 2110 C CA . PHE B 1 68 ? 0.551 -12.367 -13.219 1 95.44 68 PHE B CA 1
ATOM 2111 C C . PHE B 1 68 ? -0.447 -13.516 -13.172 1 95.44 68 PHE B C 1
ATOM 2113 O O . PHE B 1 68 ? -0.592 -14.172 -12.141 1 95.44 68 PHE B O 1
ATOM 2120 N N . PHE B 1 69 ? -1.076 -13.711 -14.219 1 94.88 69 PHE B N 1
ATOM 2121 C CA . PHE B 1 69 ? -1.896 -14.898 -14.43 1 94.88 69 PHE B CA 1
ATOM 2122 C C . PHE B 1 69 ? -1.05 -16.047 -14.953 1 94.88 69 PHE B C 1
ATOM 2124 O O . PHE B 1 69 ? -0.11 -15.844 -15.719 1 94.88 69 PHE B O 1
ATOM 2131 N N . THR B 1 70 ? -1.41 -17.219 -14.539 1 91.19 70 THR B N 1
ATOM 2132 C CA . THR B 1 70 ? -0.815 -18.406 -15.125 1 91.19 70 THR B CA 1
ATOM 2133 C C . THR B 1 70 ? -1.817 -19.562 -15.141 1 91.19 70 THR B C 1
ATOM 2135 O O . THR B 1 70 ? -2.709 -19.625 -14.297 1 91.19 70 THR B O 1
ATOM 2138 N N . LYS B 1 71 ? -1.614 -20.375 -16.094 1 88 71 LYS B N 1
ATOM 2139 C CA . LYS B 1 71 ? -2.426 -21.594 -16.156 1 88 71 LYS B CA 1
ATOM 2140 C C . LYS B 1 71 ? -1.759 -22.734 -15.398 1 88 71 LYS B C 1
ATOM 2142 O O . LYS B 1 71 ? -0.557 -22.969 -15.547 1 88 71 LYS B O 1
ATOM 2147 N N . LEU B 1 72 ? -2.6 -23.391 -14.664 1 82.69 72 LEU B N 1
ATOM 2148 C CA . LEU B 1 72 ? -2.066 -24.531 -13.938 1 82.69 72 LEU B CA 1
ATOM 2149 C C . LEU B 1 72 ? -1.953 -25.75 -14.859 1 82.69 72 LEU B C 1
ATOM 2151 O O . LEU B 1 72 ? -2.826 -25.984 -15.695 1 82.69 72 LEU B O 1
ATOM 2155 N N . LYS B 1 73 ? -0.784 -26.344 -14.766 1 73.12 73 LYS B N 1
ATOM 2156 C CA . LYS B 1 73 ? -0.59 -27.562 -15.523 1 73.12 73 LYS B CA 1
ATOM 2157 C C . LYS B 1 73 ? -0.861 -28.797 -14.656 1 73.12 73 LYS B C 1
ATOM 2159 O O . LYS B 1 73 ? -0.557 -28.797 -13.461 1 73.12 73 LYS B O 1
ATOM 2164 N N . ARG B 1 74 ? -1.732 -29.688 -15.086 1 58.97 74 ARG B N 1
ATOM 2165 C CA . ARG B 1 74 ? -2.08 -30.922 -14.383 1 58.97 74 ARG B CA 1
ATOM 2166 C C . ARG B 1 74 ? -0.901 -31.891 -14.367 1 58.97 74 ARG B C 1
ATOM 2168 O O . ARG B 1 74 ? -0.133 -31.953 -15.328 1 58.97 74 ARG B O 1
ATOM 2175 N N . SER B 1 75 ? -0.481 -32.281 -13.125 1 53.78 75 SER B N 1
ATOM 2176 C CA . SER B 1 75 ? 0.526 -33.344 -13.086 1 53.78 75 SER B CA 1
ATOM 2177 C C . SER B 1 75 ? 0.049 -34.562 -13.82 1 53.78 75 SER B C 1
ATOM 2179 O O . SER B 1 75 ? -1.114 -34.969 -13.703 1 53.78 75 SER B O 1
ATOM 2181 N N . THR B 1 76 ? 0.637 -34.969 -14.953 1 50.81 76 THR B N 1
ATOM 2182 C CA . THR B 1 76 ? 0.353 -36.219 -15.625 1 50.81 76 THR B CA 1
ATOM 2183 C C . THR B 1 76 ? 0.377 -37.375 -14.633 1 50.81 76 THR B C 1
ATOM 2185 O O . THR B 1 76 ? -0.334 -38.375 -14.812 1 50.81 76 THR B O 1
ATOM 2188 N N . ASN B 1 77 ? 1.304 -37.438 -13.758 1 47.78 77 ASN B N 1
ATOM 2189 C CA . ASN B 1 77 ? 1.495 -38.656 -12.961 1 47.78 77 ASN B CA 1
ATOM 2190 C C . ASN B 1 77 ? 0.484 -38.75 -11.82 1 47.78 77 ASN B C 1
ATOM 2192 O O . ASN B 1 77 ? 0.236 -39.812 -11.289 1 47.78 77 ASN B O 1
ATOM 2196 N N . ASN B 1 78 ? 0.282 -37.656 -11.031 1 42.41 78 ASN B N 1
ATOM 2197 C CA . ASN B 1 78 ? -0.439 -37.906 -9.789 1 42.41 78 ASN B CA 1
ATOM 2198 C C . ASN B 1 78 ? -1.935 -37.625 -9.945 1 42.41 78 ASN B C 1
ATOM 2200 O O . ASN B 1 78 ? -2.518 -36.844 -9.203 1 42.41 78 ASN B O 1
ATOM 2204 N N . SER B 1 79 ? -2.619 -38.219 -10.719 1 43.84 79 SER B N 1
ATOM 2205 C CA . SER B 1 79 ? -4.055 -38.406 -10.914 1 43.84 79 SER B CA 1
ATOM 2206 C C . SER B 1 79 ? -4.699 -37.125 -11.453 1 43.84 79 SER B C 1
ATOM 2208 O O . SER B 1 79 ? -5.906 -36.938 -11.297 1 43.84 79 SER B O 1
ATOM 2210 N N . GLY B 1 80 ? -4 -36.219 -12.117 1 44.19 80 GLY B N 1
ATOM 2211 C CA . GLY B 1 80 ? -4.617 -35.125 -12.867 1 44.19 80 GLY B CA 1
ATOM 2212 C C . GLY B 1 80 ? -4.859 -33.906 -12.031 1 44.19 80 GLY B C 1
ATOM 2213 O O . GLY B 1 80 ? -5.574 -33 -12.453 1 44.19 80 GLY B O 1
ATOM 2214 N N . ARG B 1 81 ? -4.711 -34.031 -10.734 1 43.59 81 ARG B N 1
ATOM 2215 C CA . ARG B 1 81 ? -5.078 -32.938 -9.82 1 43.59 81 ARG B CA 1
ATOM 2216 C C . ARG B 1 81 ? -4.223 -31.719 -10.047 1 43.59 81 ARG B C 1
ATOM 2218 O O . ARG B 1 81 ? -3.051 -31.828 -10.422 1 43.59 81 ARG B O 1
ATOM 2225 N N . LEU B 1 82 ? -4.836 -30.688 -10.25 1 46.25 82 LEU B N 1
ATOM 2226 C CA . LEU B 1 82 ? -4.223 -29.391 -10.492 1 46.25 82 LEU B CA 1
ATOM 2227 C C . LEU B 1 82 ? -3.002 -29.188 -9.594 1 46.25 82 LEU B C 1
ATOM 2229 O O . LEU B 1 82 ? -3.014 -29.578 -8.43 1 46.25 82 LEU B O 1
ATOM 2233 N N . SER B 1 83 ? -1.733 -29.094 -10.031 1 47.5 83 SER B N 1
ATOM 2234 C CA . SER B 1 83 ? -0.467 -28.891 -9.336 1 47.5 83 SER B CA 1
ATOM 2235 C C . SER B 1 83 ? -0.608 -27.859 -8.219 1 47.5 83 SER B C 1
ATOM 2237 O O . SER B 1 83 ? 0.065 -26.828 -8.234 1 47.5 83 SER B O 1
ATOM 2239 N N . ALA B 1 84 ? -1.7 -27.562 -7.723 1 46.91 84 ALA B N 1
ATOM 2240 C CA . ALA B 1 84 ? -1.899 -26.578 -6.668 1 46.91 84 ALA B CA 1
ATOM 2241 C C . ALA B 1 84 ? -0.888 -26.766 -5.539 1 46.91 84 ALA B C 1
ATOM 2243 O O . ALA B 1 84 ? -0.525 -25.797 -4.859 1 46.91 84 ALA B O 1
ATOM 2244 N N . HIS B 1 85 ? -0.744 -28.078 -5.137 1 45 85 HIS B N 1
ATOM 2245 C CA . HIS B 1 85 ? -0.048 -28.375 -3.893 1 45 85 HIS B CA 1
ATOM 2246 C C . HIS B 1 85 ? 1.429 -28.672 -4.145 1 45 85 HIS B C 1
ATOM 2248 O O . HIS B 1 85 ? 2.184 -28.922 -3.203 1 45 85 HIS B O 1
ATOM 2254 N N . ILE B 1 86 ? 1.842 -28.719 -5.355 1 50.31 86 ILE B N 1
ATOM 2255 C CA . ILE B 1 86 ? 3.049 -29.516 -5.559 1 50.31 86 ILE B CA 1
ATOM 2256 C C . ILE B 1 86 ? 4.219 -28.594 -5.914 1 50.31 86 ILE B C 1
ATOM 2258 O O . ILE B 1 86 ? 4.012 -27.484 -6.406 1 50.31 86 ILE B O 1
ATOM 2262 N N . ASN B 1 87 ? 5.301 -29.078 -5.445 1 54.81 87 ASN B N 1
ATOM 2263 C CA . ASN B 1 87 ? 6.633 -28.703 -5.91 1 54.81 87 ASN B CA 1
ATOM 2264 C C . ASN B 1 87 ? 6.656 -28.469 -7.418 1 54.81 87 ASN B C 1
ATOM 2266 O O . ASN B 1 87 ? 6.273 -29.344 -8.188 1 54.81 87 ASN B O 1
ATOM 2270 N N . ARG B 1 88 ? 6.473 -27.25 -7.734 1 63 88 ARG B N 1
ATOM 2271 C CA . ARG B 1 88 ? 6.539 -26.922 -9.156 1 63 88 ARG B CA 1
ATOM 2272 C C . ARG B 1 88 ? 7.973 -26.641 -9.586 1 63 88 ARG B C 1
ATOM 2274 O O . ARG B 1 88 ? 8.578 -25.656 -9.141 1 63 88 ARG B O 1
ATOM 2281 N N . LYS B 1 89 ? 8.422 -27.625 -10.242 1 59.91 89 LYS B N 1
ATOM 2282 C CA . LYS B 1 89 ? 9.766 -27.406 -10.781 1 59.91 89 LYS B CA 1
ATOM 2283 C C . LYS B 1 89 ? 9.773 -26.281 -11.812 1 59.91 89 LYS B C 1
ATOM 2285 O O . LYS B 1 89 ? 8.852 -26.172 -12.625 1 59.91 89 LYS B O 1
ATOM 2290 N N . VAL B 1 90 ? 10.539 -25.391 -11.5 1 59.5 90 VAL B N 1
ATOM 2291 C CA . VAL B 1 90 ? 10.578 -24.25 -12.406 1 59.5 90 VAL B CA 1
ATOM 2292 C C . VAL B 1 90 ? 12.016 -24.016 -12.883 1 59.5 90 VAL B C 1
ATOM 2294 O O . VAL B 1 90 ? 12.969 -24.25 -12.133 1 59.5 90 VAL B O 1
ATOM 2297 N N . GLY B 1 91 ? 12.023 -23.625 -14.086 1 57.16 91 GLY B N 1
ATOM 2298 C CA . GLY B 1 91 ? 13.289 -23.172 -14.641 1 57.16 91 GLY B CA 1
ATOM 2299 C C . GLY B 1 91 ? 14.219 -24.312 -15.008 1 57.16 91 GLY B C 1
ATOM 2300 O O . GLY B 1 91 ? 13.805 -25.469 -15.039 1 57.16 91 GLY B O 1
ATOM 2301 N N . LEU B 1 92 ? 15.297 -23.812 -15.422 1 58.84 92 LEU B N 1
ATOM 2302 C CA . LEU B 1 92 ? 16.344 -24.75 -15.82 1 58.84 92 LEU B CA 1
ATOM 2303 C C . LEU B 1 92 ? 17.281 -25.047 -14.648 1 58.84 92 LEU B C 1
ATOM 2305 O O . LEU B 1 92 ? 18.016 -26.047 -14.68 1 58.84 92 LEU B O 1
ATOM 2309 N N . ALA B 1 93 ? 17.156 -24.281 -13.617 1 66.25 93 ALA B N 1
ATOM 2310 C CA . ALA B 1 93 ? 18.094 -24.391 -12.492 1 66.25 93 ALA B CA 1
ATOM 2311 C C . ALA B 1 93 ? 17.562 -25.375 -11.445 1 66.25 93 ALA B C 1
ATOM 2313 O O . ALA B 1 93 ? 18.047 -25.391 -10.312 1 66.25 93 ALA B O 1
ATOM 2314 N N . ASN B 1 94 ? 16.656 -26.156 -11.805 1 69.5 94 ASN B N 1
ATOM 2315 C CA . ASN B 1 94 ? 16.094 -27.188 -10.938 1 69.5 94 ASN B CA 1
ATOM 2316 C C . ASN B 1 94 ? 15.531 -26.609 -9.656 1 69.5 94 ASN B C 1
ATOM 2318 O O . ASN B 1 94 ? 15.656 -27.188 -8.578 1 69.5 94 ASN B O 1
ATOM 2322 N N . GLY B 1 95 ? 15.141 -25.422 -9.719 1 83.12 95 GLY B N 1
ATOM 2323 C CA . GLY B 1 95 ? 14.438 -24.844 -8.578 1 83.12 95 GLY B CA 1
ATOM 2324 C C . GLY B 1 95 ? 13 -25.328 -8.461 1 83.12 95 GLY B C 1
ATOM 2325 O O . GLY B 1 95 ? 12.461 -25.922 -9.398 1 83.12 95 GLY B O 1
ATOM 2326 N N . THR B 1 96 ? 12.531 -25.203 -7.184 1 84.12 96 THR B N 1
ATOM 2327 C CA . THR B 1 96 ? 11.172 -25.656 -6.934 1 84.12 96 THR B CA 1
ATOM 2328 C C . THR B 1 96 ? 10.383 -24.625 -6.133 1 84.12 96 THR B C 1
ATOM 2330 O O . THR B 1 96 ? 10.906 -24.031 -5.184 1 84.12 96 THR B O 1
ATOM 2333 N N . TRP B 1 97 ? 9.133 -24.422 -6.633 1 88.44 97 TRP B N 1
ATOM 2334 C CA . TRP B 1 97 ? 8.188 -23.734 -5.77 1 88.44 97 TRP B CA 1
ATOM 2335 C C . TRP B 1 97 ? 7.57 -24.703 -4.758 1 88.44 97 TRP B C 1
ATOM 2337 O O . TRP B 1 97 ? 6.82 -25.609 -5.129 1 88.44 97 TRP B O 1
ATOM 2347 N N . SER B 1 98 ? 7.883 -24.5 -3.482 1 87 98 SER B N 1
ATOM 2348 C CA . SER B 1 98 ? 7.402 -25.359 -2.414 1 87 98 SER B CA 1
ATOM 2349 C C . SER B 1 98 ? 6.23 -24.734 -1.669 1 87 98 SER B C 1
ATOM 2351 O O . SER B 1 98 ? 6.359 -23.641 -1.113 1 87 98 SER B O 1
ATOM 2353 N N . GLY B 1 99 ? 5.121 -25.438 -1.638 1 88.44 99 GLY B N 1
ATOM 2354 C CA . GLY B 1 99 ? 3.957 -24.953 -0.921 1 88.44 99 GLY B CA 1
ATOM 2355 C C . GLY B 1 99 ? 4.145 -24.938 0.584 1 88.44 99 GLY B C 1
ATOM 2356 O O . GLY B 1 99 ? 4.586 -25.938 1.168 1 88.44 99 GLY B O 1
ATOM 2357 N N . GLU B 1 100 ? 3.797 -23.594 1.05 1 84.94 100 GLU B N 1
ATOM 2358 C CA . GLU B 1 100 ? 3.867 -23.453 2.502 1 84.94 100 GLU B CA 1
ATOM 2359 C C . GLU B 1 100 ? 2.477 -23.469 3.127 1 84.94 100 GLU B C 1
ATOM 2361 O O . GLU B 1 100 ? 1.527 -22.938 2.557 1 84.94 100 GLU B O 1
ATOM 2366 N N . ASN B 1 101 ? 2.289 -24.125 4.203 1 82.62 101 ASN B N 1
ATOM 2367 C CA . ASN B 1 101 ? 1.041 -24.109 4.961 1 82.62 101 ASN B CA 1
ATOM 2368 C C . ASN B 1 101 ? -0.15 -24.484 4.082 1 82.62 101 ASN B C 1
ATOM 2370 O O . ASN B 1 101 ? 0.004 -24.688 2.875 1 82.62 101 ASN B O 1
ATOM 2374 N N . SER B 1 102 ? -1.263 -24.719 4.602 1 88.81 102 SER B N 1
ATOM 2375 C CA . SER B 1 102 ? -2.51 -24.922 3.871 1 88.81 102 SER B CA 1
ATOM 2376 C C . SER B 1 102 ? -3.014 -23.625 3.27 1 88.81 102 SER B C 1
ATOM 2378 O O . SER B 1 102 ? -2.717 -22.531 3.781 1 88.81 102 SER B O 1
ATOM 2380 N N . ALA B 1 103 ? -3.738 -23.844 2.199 1 91.5 103 ALA B N 1
ATOM 2381 C CA . ALA B 1 103 ? -4.34 -22.656 1.582 1 91.5 103 ALA B CA 1
ATOM 2382 C C . ALA B 1 103 ? -5.328 -21.984 2.531 1 91.5 103 ALA B C 1
ATOM 2384 O O . ALA B 1 103 ? -6.082 -22.672 3.23 1 91.5 103 ALA B O 1
ATOM 2385 N N . SER B 1 104 ? -5.324 -20.688 2.578 1 94.31 104 SER B N 1
ATOM 2386 C CA . SER B 1 104 ? -6.254 -19.906 3.393 1 94.31 104 SER B CA 1
ATOM 2387 C C . SER B 1 104 ? -7.492 -19.5 2.594 1 94.31 104 SER B C 1
ATOM 2389 O O . SER B 1 104 ? -7.391 -19.156 1.415 1 94.31 104 SER B O 1
ATOM 2391 N N . SER B 1 105 ? -8.594 -19.531 3.33 1 95.12 105 SER B N 1
ATOM 2392 C CA . SER B 1 105 ? -9.844 -19.125 2.689 1 95.12 105 SER B CA 1
ATOM 2393 C C . SER B 1 105 ? -9.945 -17.609 2.594 1 95.12 105 SER B C 1
ATOM 2395 O O . SER B 1 105 ? -9.539 -16.891 3.512 1 95.12 105 SER B O 1
ATOM 2397 N N . ILE B 1 106 ? -10.516 -17.172 1.489 1 96.44 106 ILE B N 1
ATOM 2398 C CA . ILE 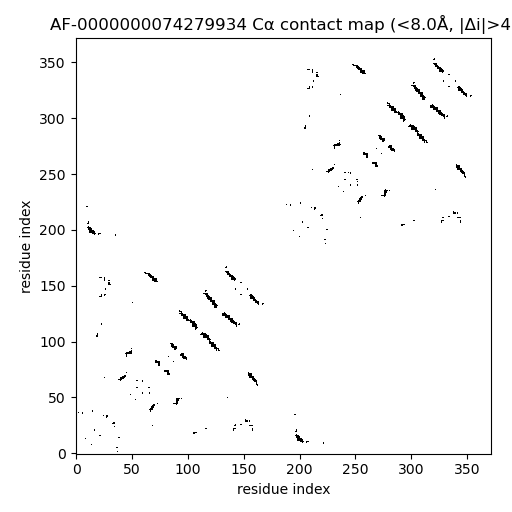B 1 106 ? -10.812 -15.758 1.306 1 96.44 106 ILE B CA 1
ATOM 2399 C C . ILE B 1 106 ? -12.328 -15.547 1.32 1 96.44 106 ILE B C 1
ATOM 2401 O O . ILE B 1 106 ? -13.047 -16.109 0.499 1 96.44 106 ILE B O 1
ATOM 2405 N N . PHE B 1 107 ? -12.75 -14.641 2.18 1 95.88 107 PHE B N 1
ATOM 2406 C CA . PHE B 1 107 ? -14.172 -14.383 2.355 1 95.88 107 PHE B CA 1
ATOM 2407 C C . PHE B 1 107 ? -14.617 -13.18 1.525 1 95.88 107 PHE B C 1
ATOM 2409 O O . PHE B 1 107 ? -13.797 -12.328 1.183 1 95.88 107 PHE B O 1
ATOM 2416 N N . ALA B 1 108 ? -15.852 -13.188 1.204 1 93.5 108 ALA B N 1
ATOM 2417 C CA . ALA B 1 108 ? -16.391 -12.141 0.346 1 93.5 108 ALA B CA 1
ATOM 2418 C C . ALA B 1 108 ? -16.203 -10.758 0.973 1 93.5 108 ALA B C 1
ATOM 2420 O O . ALA B 1 108 ? -15.797 -9.812 0.293 1 93.5 108 ALA B O 1
ATOM 2421 N N . THR B 1 109 ? -16.594 -10.648 2.174 1 91.31 109 THR B N 1
ATOM 2422 C CA . THR B 1 109 ? -16.359 -9.445 2.963 1 91.31 109 THR B CA 1
ATOM 2423 C C . THR B 1 109 ? -16.016 -9.797 4.406 1 91.31 109 THR B C 1
ATOM 2425 O O . THR B 1 109 ? -15.961 -10.977 4.766 1 91.31 109 THR B O 1
ATOM 2428 N N . LYS B 1 110 ? -15.789 -8.773 5.164 1 84 110 LYS B N 1
ATOM 2429 C CA . LYS B 1 110 ? -15.523 -8.992 6.582 1 84 110 LYS B CA 1
ATOM 2430 C C . LYS B 1 110 ? -16.75 -9.555 7.293 1 84 110 LYS B C 1
ATOM 2432 O O . LYS B 1 110 ? -16.625 -10.352 8.227 1 84 110 LYS B O 1
ATOM 2437 N N . THR B 1 111 ? -17.906 -9.164 6.77 1 88.81 111 THR B N 1
ATOM 2438 C CA . THR B 1 111 ? -19.141 -9.578 7.414 1 88.81 111 THR B CA 1
ATOM 2439 C C . THR B 1 111 ? -19.75 -10.797 6.707 1 88.81 111 THR B C 1
ATOM 2441 O O . THR B 1 111 ? -20.391 -11.625 7.34 1 88.81 111 THR B O 1
ATOM 2444 N N . ASP B 1 112 ? -19.453 -10.961 5.449 1 90.75 112 ASP B N 1
ATOM 2445 C CA . ASP B 1 112 ? -19.922 -12.086 4.648 1 90.75 112 ASP B CA 1
ATOM 2446 C C . ASP B 1 112 ? -18.859 -13.188 4.594 1 90.75 112 ASP B C 1
ATOM 2448 O O . ASP B 1 112 ? -17.875 -13.078 3.855 1 90.75 112 ASP B O 1
ATOM 2452 N N . LYS B 1 113 ? -19.203 -14.328 5.285 1 91.69 113 LYS B N 1
ATOM 2453 C CA . LYS B 1 113 ? -18.219 -15.383 5.441 1 91.69 113 LYS B CA 1
ATOM 2454 C C . LYS B 1 113 ? -18.312 -16.391 4.305 1 91.69 113 LYS B C 1
ATOM 2456 O O . LYS B 1 113 ? -17.766 -17.5 4.406 1 91.69 113 LYS B O 1
ATOM 2461 N N . THR B 1 114 ? -18.891 -15.953 3.264 1 94.44 114 THR B N 1
ATOM 2462 C CA . THR B 1 114 ? -18.875 -16.812 2.08 1 94.44 114 THR B CA 1
ATOM 2463 C C . THR B 1 114 ? -17.469 -16.891 1.493 1 94.44 114 THR B C 1
ATOM 2465 O O . THR B 1 114 ? -16.812 -15.875 1.278 1 94.44 114 THR B O 1
ATOM 2468 N N . ILE B 1 115 ? -17.016 -18.141 1.284 1 95.12 115 ILE B N 1
ATOM 2469 C CA . ILE B 1 115 ? -15.695 -18.344 0.702 1 95.12 115 ILE B CA 1
ATOM 2470 C C . ILE B 1 115 ? -15.766 -18.141 -0.81 1 95.12 115 ILE B C 1
ATOM 2472 O O . ILE B 1 115 ? -16.516 -18.828 -1.505 1 95.12 115 ILE B O 1
ATOM 2476 N N . ILE B 1 116 ? -14.891 -17.25 -1.282 1 95.69 116 ILE B N 1
ATOM 2477 C CA . ILE B 1 116 ? -14.961 -16.953 -2.709 1 95.69 116 ILE B CA 1
ATOM 2478 C C . ILE B 1 116 ? -13.68 -17.422 -3.395 1 95.69 116 ILE B C 1
ATOM 2480 O O . ILE B 1 116 ? -13.617 -17.5 -4.625 1 95.69 116 ILE B O 1
ATOM 2484 N N . GLY B 1 117 ? -12.68 -17.75 -2.578 1 95.81 117 GLY B N 1
ATOM 2485 C CA . GLY B 1 117 ? -11.43 -18.234 -3.141 1 95.81 117 GLY B CA 1
ATOM 2486 C C . GLY B 1 117 ? -10.406 -18.594 -2.086 1 95.81 117 GLY B C 1
ATOM 2487 O O . GLY B 1 117 ? -10.727 -18.703 -0.902 1 95.81 117 GLY B O 1
ATOM 2488 N N . TYR B 1 118 ? -9.172 -18.859 -2.561 1 95.12 118 TYR B N 1
ATOM 2489 C CA . TYR B 1 118 ? -8.102 -19.312 -1.679 1 95.12 118 TYR B CA 1
ATOM 2490 C C . TYR B 1 118 ? -6.781 -18.641 -2.025 1 95.12 118 TYR B C 1
ATOM 2492 O O . TYR B 1 118 ? -6.582 -18.203 -3.16 1 95.12 118 TYR B O 1
ATOM 2500 N N . CYS B 1 119 ? -5.996 -18.562 -1.015 1 95.69 119 CYS B N 1
ATOM 2501 C CA . CYS B 1 119 ? -4.629 -18.094 -1.166 1 95.69 119 CYS B CA 1
ATOM 2502 C C . CYS B 1 119 ? -3.627 -19.109 -0.632 1 95.69 119 CYS B C 1
ATOM 2504 O O . CYS B 1 119 ? -3.693 -19.484 0.537 1 95.69 119 CYS B O 1
ATOM 2506 N N . LYS B 1 120 ? -2.73 -19.547 -1.491 1 93 120 LYS B N 1
ATOM 2507 C CA . LYS B 1 120 ? -1.687 -20.484 -1.105 1 93 120 LYS B CA 1
ATOM 2508 C C . LYS B 1 120 ? -0.301 -19.875 -1.239 1 93 120 LYS B C 1
ATOM 2510 O O . LYS B 1 120 ? 0.012 -19.25 -2.26 1 93 120 LYS B O 1
ATOM 2515 N N . ARG B 1 121 ? 0.485 -20.062 -0.234 1 93.69 121 ARG B N 1
ATOM 2516 C CA . ARG B 1 121 ? 1.826 -19.484 -0.218 1 93.69 121 ARG B CA 1
ATOM 2517 C C . ARG B 1 121 ? 2.865 -20.5 -0.675 1 93.69 121 ARG B C 1
ATOM 2519 O O . ARG B 1 121 ? 2.822 -21.672 -0.27 1 93.69 121 ARG B O 1
ATOM 2526 N N . PHE B 1 122 ? 3.799 -20.016 -1.54 1 91.62 122 PHE B N 1
ATOM 2527 C CA . PHE B 1 122 ? 4.918 -20.812 -2.018 1 91.62 122 PHE B CA 1
ATOM 2528 C C . PHE B 1 122 ? 6.242 -20.109 -1.756 1 91.62 122 PHE B C 1
ATOM 2530 O O . PHE B 1 122 ? 6.32 -18.891 -1.813 1 91.62 122 PHE B O 1
ATOM 2537 N N . ARG B 1 123 ? 7.164 -20.922 -1.489 1 92.06 123 ARG B N 1
ATOM 2538 C CA . ARG B 1 123 ? 8.539 -20.453 -1.377 1 92.06 123 ARG B CA 1
ATOM 2539 C C . ARG B 1 123 ? 9.438 -21.094 -2.424 1 92.06 123 ARG B C 1
ATOM 2541 O O . ARG B 1 123 ? 9.312 -22.297 -2.688 1 92.06 123 ARG B O 1
ATOM 2548 N N . TYR B 1 124 ? 10.328 -20.297 -3.021 1 91.5 124 TYR B N 1
ATOM 2549 C CA . TYR B 1 124 ? 11.258 -20.828 -4.004 1 91.5 124 TYR B CA 1
ATOM 2550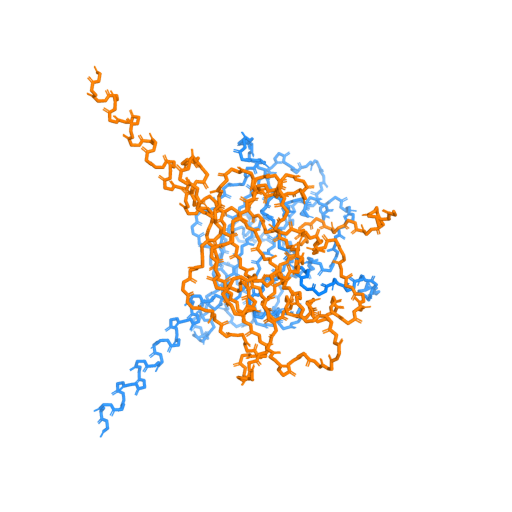 C C . TYR B 1 124 ? 12.438 -21.516 -3.322 1 91.5 124 TYR B C 1
ATOM 2552 O O . TYR B 1 124 ? 13.133 -20.906 -2.512 1 91.5 124 TYR B O 1
ATOM 2560 N N . GLU B 1 125 ? 12.617 -22.781 -3.684 1 88.88 125 GLU B N 1
ATOM 2561 C CA . GLU B 1 125 ? 13.734 -23.562 -3.166 1 88.88 125 GLU B CA 1
ATOM 2562 C C . GLU B 1 125 ? 14.672 -24 -4.289 1 88.88 125 GLU B C 1
ATOM 2564 O O . GLU B 1 125 ? 14.219 -24.406 -5.363 1 88.88 125 GLU B O 1
ATOM 2569 N N . ASN B 1 126 ? 15.945 -23.828 -4.004 1 87.31 126 ASN B N 1
ATOM 2570 C CA . ASN B 1 126 ? 16.969 -24.266 -4.949 1 87.31 126 ASN B CA 1
ATOM 2571 C C . ASN B 1 126 ? 18.203 -24.812 -4.234 1 87.31 126 ASN B C 1
ATOM 2573 O O . ASN B 1 126 ? 19 -24.047 -3.705 1 87.31 126 ASN B O 1
ATOM 2577 N N . ALA B 1 127 ? 18.391 -26.094 -4.344 1 82.81 127 ALA B N 1
ATOM 2578 C CA . ALA B 1 127 ? 19.516 -26.734 -3.664 1 82.81 127 ALA B CA 1
ATOM 2579 C C . ALA B 1 127 ? 20.828 -26.484 -4.406 1 82.81 127 ALA B C 1
ATOM 2581 O O . ALA B 1 127 ? 21.891 -26.438 -3.795 1 82.81 127 ALA B O 1
ATOM 2582 N N . GLN B 1 128 ? 20.719 -26.297 -5.668 1 85.06 128 GLN B N 1
ATOM 2583 C CA . GLN B 1 128 ? 21.906 -26.141 -6.488 1 85.06 128 GLN B CA 1
ATOM 2584 C C . GLN B 1 128 ? 22.406 -24.703 -6.469 1 85.06 128 GLN B C 1
ATOM 2586 O O . GLN B 1 128 ? 23.594 -24.453 -6.684 1 85.06 128 GLN B O 1
ATOM 2591 N N . LEU B 1 129 ? 21.484 -23.812 -6.246 1 87.06 129 LEU B N 1
ATOM 2592 C CA . LEU B 1 129 ? 21.844 -22.391 -6.148 1 87.06 129 LEU B CA 1
ATOM 2593 C C . LEU B 1 129 ? 21.406 -21.828 -4.805 1 87.06 129 LEU B C 1
ATOM 2595 O O . LEU B 1 129 ? 20.391 -21.125 -4.711 1 87.06 129 LEU B O 1
ATOM 2599 N N . PRO B 1 130 ? 22.266 -22.062 -3.871 1 83.62 130 PRO B N 1
ATOM 2600 C CA . PRO B 1 130 ? 21.922 -21.688 -2.5 1 83.62 130 PRO B CA 1
ATOM 2601 C C . PRO B 1 130 ? 21.656 -20.188 -2.35 1 83.62 130 PRO B C 1
ATOM 2603 O O . PRO B 1 130 ? 20.875 -19.781 -1.491 1 83.62 130 PRO B O 1
ATOM 2606 N N . GLU B 1 131 ? 22.234 -19.406 -3.195 1 83.94 131 GLU B N 1
ATOM 2607 C CA . GLU B 1 131 ? 22.062 -17.953 -3.098 1 83.94 131 GLU B CA 1
ATOM 2608 C C . GLU B 1 131 ? 20.625 -17.547 -3.434 1 83.94 131 GLU B C 1
ATOM 2610 O O . GLU B 1 131 ? 20.172 -16.484 -3.02 1 83.94 131 GLU B O 1
ATOM 2615 N N . HIS B 1 132 ? 19.969 -18.5 -4.152 1 87.75 132 HIS B N 1
ATOM 2616 C CA . HIS B 1 132 ? 18.594 -18.188 -4.562 1 87.75 132 HIS B CA 1
ATOM 2617 C C . HIS B 1 132 ? 17.578 -18.953 -3.717 1 87.75 132 HIS B C 1
ATOM 2619 O O . HIS B 1 132 ? 16.375 -18.719 -3.834 1 87.75 132 HIS B O 1
ATOM 2625 N N . HIS B 1 133 ? 18.109 -19.797 -2.848 1 87.69 133 HIS B N 1
ATOM 2626 C CA . HIS B 1 133 ? 17.219 -20.609 -2.018 1 87.69 133 HIS B CA 1
ATOM 2627 C C . HIS B 1 133 ? 16.453 -19.734 -1.029 1 87.69 133 HIS B C 1
ATOM 2629 O O . HIS B 1 133 ? 17.047 -19.062 -0.185 1 87.69 133 HIS B O 1
ATOM 2635 N N . GLY B 1 134 ? 15.156 -19.672 -1.213 1 90.06 134 GLY B N 1
ATOM 2636 C CA . GLY B 1 134 ? 14.312 -18.906 -0.298 1 90.06 134 GLY B CA 1
ATOM 2637 C C . GLY B 1 134 ? 14.203 -17.438 -0.659 1 90.06 134 GLY B C 1
ATOM 2638 O O . GLY B 1 134 ? 13.617 -16.656 0.084 1 90.06 134 GLY B O 1
ATOM 2639 N N . GLU B 1 135 ? 14.672 -17.125 -1.783 1 91.62 135 GLU B N 1
ATOM 2640 C CA . GLU B 1 135 ? 14.797 -15.711 -2.158 1 91.62 135 GLU B CA 1
ATOM 2641 C C . GLU B 1 135 ? 13.453 -15.141 -2.607 1 91.62 135 GLU B C 1
ATOM 2643 O O . GLU B 1 135 ? 13.227 -13.938 -2.521 1 91.62 135 GLU B O 1
ATOM 2648 N N . TRP B 1 136 ? 12.594 -16.078 -3.008 1 93.25 136 TRP B N 1
ATOM 2649 C CA . TRP B 1 136 ? 11.352 -15.609 -3.619 1 93.25 136 TRP B CA 1
ATOM 2650 C C . TRP B 1 136 ? 10.141 -16.219 -2.93 1 93.25 136 TRP B C 1
ATOM 2652 O O . TRP B 1 136 ? 10.18 -17.375 -2.508 1 93.25 136 TRP B O 1
ATOM 2662 N N . ILE B 1 137 ? 9.094 -15.383 -2.848 1 94.5 137 ILE B N 1
ATOM 2663 C CA . ILE B 1 137 ? 7.805 -15.812 -2.32 1 94.5 137 ILE B CA 1
ATOM 2664 C C . ILE B 1 137 ? 6.715 -15.578 -3.365 1 94.5 137 ILE B C 1
ATOM 2666 O O . ILE B 1 137 ? 6.742 -14.578 -4.086 1 94.5 137 ILE B O 1
ATOM 2670 N N . MET B 1 138 ? 5.809 -16.531 -3.338 1 94.12 138 MET B N 1
ATOM 2671 C CA . MET B 1 138 ? 4.664 -16.406 -4.238 1 94.12 138 MET B CA 1
ATOM 2672 C C . MET B 1 138 ? 3.363 -16.734 -3.523 1 94.12 138 MET B C 1
ATOM 2674 O O . MET B 1 138 ? 3.299 -17.719 -2.775 1 94.12 138 MET B O 1
ATOM 2678 N N . HIS B 1 139 ? 2.381 -15.891 -3.664 1 96.25 139 HIS B N 1
ATOM 2679 C CA . HIS B 1 139 ? 1.011 -16.188 -3.262 1 96.25 139 HIS B CA 1
ATOM 2680 C C . HIS B 1 139 ? 0.138 -16.5 -4.473 1 96.25 139 HIS B C 1
ATOM 2682 O O . HIS B 1 139 ? 0.023 -15.68 -5.387 1 96.25 139 HIS B O 1
ATOM 2688 N N . GLU B 1 140 ? -0.428 -17.609 -4.418 1 94.19 140 GLU B N 1
ATOM 2689 C CA . GLU B 1 140 ? -1.3 -18.047 -5.508 1 94.19 140 GLU B CA 1
ATOM 2690 C C . GLU B 1 140 ? -2.77 -17.938 -5.113 1 94.19 140 GLU B C 1
ATOM 2692 O O . GLU B 1 140 ? -3.182 -18.453 -4.078 1 94.19 140 GLU B O 1
ATOM 2697 N N . TYR B 1 141 ? -3.539 -17.297 -5.98 1 95.56 141 TYR B N 1
ATOM 2698 C CA . TYR B 1 141 ? -4.965 -17.109 -5.742 1 95.56 141 TYR B CA 1
ATOM 2699 C C . TYR B 1 141 ? -5.797 -17.953 -6.699 1 95.56 141 TYR B C 1
ATOM 2701 O O . TYR B 1 141 ? -5.59 -17.906 -7.914 1 95.56 141 TYR B O 1
ATOM 2709 N N . SER B 1 142 ? -6.738 -18.672 -6.188 1 93.25 142 SER B N 1
ATOM 2710 C CA . SER B 1 142 ? -7.648 -19.5 -6.973 1 93.25 142 SER B CA 1
ATOM 2711 C C . SER B 1 142 ? -9.094 -19.281 -6.543 1 93.25 142 SER B C 1
ATOM 2713 O O . SER B 1 142 ? -9.359 -18.953 -5.387 1 93.25 142 SER B O 1
ATOM 2715 N N . LEU B 1 143 ? -9.93 -19.531 -7.469 1 93.69 143 LEU B N 1
ATOM 2716 C CA . LEU B 1 143 ? -11.344 -19.297 -7.203 1 93.69 143 LEU B CA 1
ATOM 2717 C C . LEU B 1 143 ? -11.984 -20.516 -6.551 1 93.69 143 LEU B C 1
ATOM 2719 O O . LEU B 1 143 ? -11.57 -21.641 -6.805 1 93.69 143 LEU B O 1
ATOM 2723 N N . HIS B 1 144 ? -12.938 -20.125 -5.723 1 91.5 144 HIS B N 1
ATOM 2724 C CA . HIS B 1 144 ? -13.797 -21.203 -5.234 1 91.5 144 HIS B CA 1
ATOM 2725 C C . HIS B 1 144 ? -14.625 -21.797 -6.363 1 91.5 144 HIS B C 1
ATOM 2727 O O . HIS B 1 144 ? -15.031 -21.094 -7.289 1 91.5 144 HIS B O 1
ATOM 2733 N N . GLN B 1 145 ? -14.961 -23.094 -6.219 1 84.5 145 GLN B N 1
ATOM 2734 C CA . GLN B 1 145 ? -15.688 -23.797 -7.262 1 84.5 145 GLN B CA 1
ATOM 2735 C C . GLN B 1 145 ? -17.016 -23.109 -7.586 1 84.5 145 GLN B C 1
ATOM 2737 O O . GLN B 1 145 ? -17.406 -23.031 -8.75 1 84.5 145 GLN B O 1
ATOM 2742 N N . ASP B 1 146 ? -17.641 -22.562 -6.605 1 82.81 146 ASP B N 1
ATOM 2743 C CA . ASP B 1 146 ? -18.938 -21.922 -6.785 1 82.81 146 ASP B CA 1
ATOM 2744 C C . ASP B 1 146 ? -18.812 -20.594 -7.516 1 82.81 146 ASP B C 1
ATOM 2746 O O . ASP B 1 146 ? -19.797 -20.047 -8.023 1 82.81 146 ASP B O 1
ATOM 2750 N N . SER B 1 147 ? -17.641 -20.094 -7.496 1 78.38 147 SER B N 1
ATOM 2751 C CA . SER B 1 147 ? -17.406 -18.812 -8.133 1 78.38 147 SER B CA 1
ATOM 2752 C C . SER B 1 147 ? -17.109 -18.969 -9.617 1 78.38 147 SER B C 1
ATOM 2754 O O . SER B 1 147 ? -17.078 -17.984 -10.359 1 78.38 147 SER B O 1
ATOM 2756 N N . ILE B 1 148 ? -16.781 -20.25 -9.922 1 73.5 148 ILE B N 1
ATOM 2757 C CA . ILE B 1 148 ? -16.469 -20.531 -11.312 1 73.5 148 ILE B CA 1
ATOM 2758 C C . ILE B 1 148 ? -17.75 -20.844 -12.078 1 73.5 148 ILE B C 1
ATOM 2760 O O . ILE B 1 148 ? -18.516 -21.734 -11.703 1 73.5 148 ILE B O 1
ATOM 2764 N N . GLN B 1 149 ? -18.406 -19.859 -12.438 1 65.81 149 GLN B N 1
ATOM 2765 C CA . GLN B 1 149 ? -19.578 -20.203 -13.227 1 65.81 149 GLN B CA 1
ATOM 2766 C C . GLN B 1 149 ? -19.234 -21.219 -14.305 1 65.81 149 GLN B C 1
ATOM 2768 O O . GLN B 1 149 ? -18.062 -21.531 -14.539 1 65.81 149 GLN B O 1
ATOM 2773 N N . GLN B 1 150 ? -20.031 -21.578 -15.281 1 58.84 150 GLN B N 1
ATOM 2774 C CA . GLN B 1 150 ? -20.062 -22.594 -16.328 1 58.84 150 GLN B CA 1
ATOM 2775 C C . GLN B 1 150 ? -18.688 -22.828 -16.922 1 58.84 150 GLN B C 1
ATOM 2777 O O . GLN B 1 150 ? -17.719 -22.156 -16.547 1 58.84 150 GLN B O 1
ATOM 2782 N N . ALA B 1 151 ? -18.469 -23.203 -18.234 1 54.16 151 ALA B N 1
ATOM 2783 C CA . ALA B 1 151 ? -17.594 -23.812 -19.25 1 54.16 151 ALA B CA 1
ATOM 2784 C C . ALA B 1 151 ? -16.297 -23.031 -19.406 1 54.16 151 ALA B C 1
ATOM 2786 O O . ALA B 1 151 ? -15.57 -23.219 -20.391 1 54.16 151 ALA B O 1
ATOM 2787 N N . VAL B 1 152 ? -15.898 -22.203 -18.375 1 62.94 152 VAL B N 1
ATOM 2788 C CA . VAL B 1 152 ? -14.805 -21.359 -18.828 1 62.94 152 VAL B CA 1
ATOM 2789 C C . VAL B 1 152 ? -13.484 -21.859 -18.234 1 62.94 152 VAL B C 1
ATOM 2791 O O . VAL B 1 152 ? -13.477 -22.609 -17.25 1 62.94 152 VAL B O 1
ATOM 2794 N N . ASP B 1 153 ? -12.398 -21.75 -18.953 1 64.25 153 ASP B N 1
ATOM 2795 C CA . ASP B 1 153 ? -11.047 -22.172 -18.609 1 64.25 153 ASP B CA 1
ATOM 2796 C C . ASP B 1 153 ? -10.68 -21.75 -17.188 1 64.25 153 ASP B C 1
ATOM 2798 O O . ASP B 1 153 ? -10.164 -20.656 -16.984 1 64.25 153 ASP B O 1
ATOM 2802 N N . SER B 1 154 ? -11.117 -22.578 -16.219 1 71.31 154 SER B N 1
ATOM 2803 C CA . SER B 1 154 ? -10.938 -22.312 -14.797 1 71.31 154 SER B CA 1
ATOM 2804 C C . SER B 1 154 ? -9.547 -22.703 -14.328 1 71.31 154 SER B C 1
ATOM 2806 O O . SER B 1 154 ? -9.273 -22.766 -13.125 1 71.31 154 SER B O 1
ATOM 2808 N N . ASN B 1 155 ? -8.664 -22.875 -15.312 1 83 155 ASN B N 1
ATOM 2809 C CA . ASN B 1 155 ? -7.348 -23.359 -14.898 1 83 155 ASN B CA 1
ATOM 2810 C C . ASN B 1 155 ? -6.395 -22.188 -14.617 1 83 155 ASN B C 1
ATOM 2812 O O . ASN B 1 155 ? -5.203 -22.406 -14.375 1 83 155 ASN B O 1
ATOM 2816 N N . TYR B 1 156 ? -6.941 -21.047 -14.617 1 91.12 156 TYR B N 1
ATOM 2817 C CA . TYR B 1 156 ? -6.121 -19.875 -14.344 1 91.12 156 TYR B CA 1
ATOM 2818 C C . TYR B 1 156 ? -6.016 -19.625 -12.844 1 91.12 156 TYR B C 1
ATOM 2820 O O . TYR B 1 156 ? -6.984 -19.828 -12.102 1 91.12 156 TYR B O 1
ATOM 2828 N N . VAL B 1 157 ? -4.859 -19.234 -12.438 1 93.69 157 VAL B N 1
ATOM 2829 C CA . VAL B 1 157 ? -4.629 -18.672 -11.109 1 93.69 157 VAL B CA 1
ATOM 2830 C C . VAL B 1 157 ? -3.936 -17.312 -11.234 1 93.69 157 VAL B C 1
ATOM 2832 O O . VAL B 1 157 ? -3.383 -16.984 -12.281 1 93.69 157 VAL B O 1
ATOM 2835 N N . LEU B 1 158 ? -4.09 -16.547 -10.25 1 96.31 158 LEU B N 1
ATOM 2836 C CA . LEU B 1 158 ? -3.375 -15.281 -10.164 1 96.31 158 LEU B CA 1
ATOM 2837 C C . LEU B 1 158 ? -2.277 -15.352 -9.102 1 96.31 158 LEU B C 1
ATOM 2839 O O . LEU B 1 158 ? -2.518 -15.797 -7.98 1 96.31 158 LEU B O 1
ATOM 2843 N N . CYS B 1 159 ? -1.115 -14.898 -9.461 1 95.62 159 CYS B N 1
ATOM 2844 C CA . CYS B 1 159 ? 0.029 -15.016 -8.562 1 95.62 159 CYS B CA 1
ATOM 2845 C C . CYS B 1 159 ? 0.566 -13.641 -8.18 1 95.62 159 CYS B C 1
ATOM 2847 O O . CYS B 1 159 ? 0.692 -12.766 -9.031 1 95.62 159 CYS B O 1
ATOM 2849 N N . ARG B 1 160 ? 0.762 -13.469 -6.973 1 96.81 160 ARG B N 1
ATOM 2850 C CA . ARG B 1 160 ? 1.508 -12.352 -6.402 1 96.81 160 ARG B CA 1
ATOM 2851 C C . ARG B 1 160 ? 2.934 -12.766 -6.051 1 96.81 160 ARG B C 1
ATOM 2853 O O . ARG B 1 160 ? 3.141 -13.68 -5.25 1 96.81 160 ARG B O 1
ATOM 2860 N N . PHE B 1 161 ? 3.846 -12.078 -6.652 1 94.19 161 PHE B N 1
ATOM 2861 C CA . PHE B 1 161 ? 5.242 -12.5 -6.695 1 94.19 161 PHE B CA 1
ATOM 2862 C C . PHE B 1 161 ? 6.152 -11.414 -6.129 1 94.19 161 PHE B C 1
ATOM 2864 O O . PHE B 1 161 ? 6.012 -10.242 -6.477 1 94.19 161 PHE B O 1
ATOM 2871 N N . LYS B 1 162 ? 7.047 -11.805 -5.16 1 94.56 162 LYS B N 1
ATOM 2872 C CA . LYS B 1 162 ? 7.926 -10.789 -4.59 1 94.56 162 LYS B CA 1
ATOM 2873 C C . LYS B 1 162 ? 9.195 -11.414 -4.023 1 94.56 162 LYS B C 1
ATOM 2875 O O . LYS B 1 162 ? 9.266 -12.633 -3.84 1 94.56 162 LYS B O 1
ATOM 2880 N N . LYS B 1 163 ? 10.172 -10.516 -3.787 1 93.06 163 LYS B N 1
ATOM 2881 C CA . LYS B 1 163 ? 11.383 -10.922 -3.078 1 93.06 163 LYS B CA 1
ATOM 2882 C C . LYS B 1 163 ? 11.102 -11.125 -1.592 1 93.06 163 LYS B C 1
ATOM 2884 O O . LYS B 1 163 ? 10.336 -10.375 -0.988 1 93.06 163 LYS B O 1
ATOM 2889 N N . ASN B 1 164 ? 11.695 -12.117 -1.088 1 90.81 164 ASN B N 1
ATOM 2890 C CA . ASN B 1 164 ? 11.578 -12.398 0.34 1 90.81 164 ASN B CA 1
ATOM 2891 C C . ASN B 1 164 ? 12.445 -11.453 1.166 1 90.81 164 ASN B C 1
ATOM 2893 O O . ASN B 1 164 ? 13.617 -11.734 1.419 1 90.81 164 ASN B O 1
ATOM 2897 N N . GLU B 1 165 ? 11.867 -10.414 1.679 1 81.75 165 GLU B N 1
ATOM 2898 C CA . GLU B 1 165 ? 12.609 -9.383 2.395 1 81.75 165 GLU B CA 1
ATOM 2899 C C . GLU B 1 165 ? 13.219 -9.938 3.682 1 81.75 165 GLU B C 1
ATOM 2901 O O . GLU B 1 165 ? 14.305 -9.523 4.086 1 81.75 165 GLU B O 1
ATOM 2906 N N . ARG B 1 166 ? 12.477 -10.703 4.309 1 74.94 166 ARG B N 1
ATOM 2907 C CA . ARG B 1 166 ? 12.977 -11.289 5.547 1 74.94 166 ARG B CA 1
ATOM 2908 C C . ARG B 1 166 ? 14.258 -12.078 5.301 1 74.94 166 ARG B C 1
ATOM 2910 O O . ARG B 1 166 ? 15.203 -11.992 6.09 1 74.94 166 ARG B O 1
ATOM 2917 N N . PHE B 1 167 ? 14.242 -12.789 4.27 1 74.56 167 PHE B N 1
ATOM 2918 C CA . PHE B 1 167 ? 15.398 -13.594 3.912 1 74.56 167 PHE B CA 1
ATOM 2919 C C . P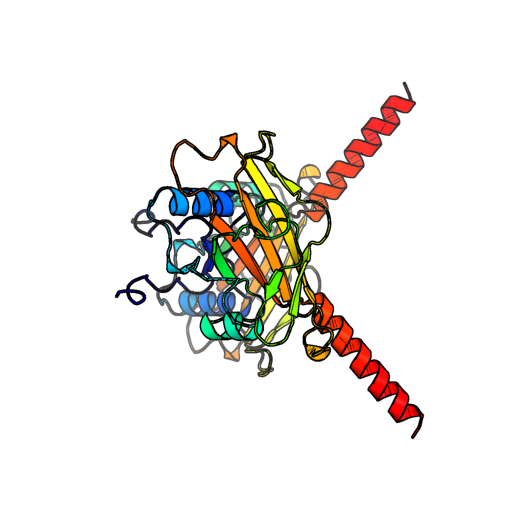HE B 1 167 ? 16.594 -12.711 3.6 1 74.56 167 PHE B C 1
ATOM 2921 O O . PHE B 1 167 ? 17.719 -13 4.027 1 74.56 167 PHE B O 1
ATOM 2928 N N . LYS B 1 168 ? 16.344 -11.703 2.971 1 72.88 168 LYS B N 1
ATOM 2929 C CA . LYS B 1 168 ? 17.406 -10.766 2.627 1 72.88 168 LYS B CA 1
ATOM 2930 C C . LYS B 1 168 ? 18.047 -10.18 3.879 1 72.88 168 LYS B C 1
ATOM 2932 O O . LYS B 1 168 ? 19.266 -10.078 3.965 1 72.88 168 LYS B O 1
ATOM 2937 N N . ARG B 1 169 ? 17.266 -9.906 4.824 1 74.06 169 ARG B N 1
ATOM 2938 C CA . ARG B 1 169 ? 17.781 -9.312 6.055 1 74.06 169 ARG B CA 1
ATOM 2939 C C . ARG B 1 169 ? 18.625 -10.312 6.836 1 74.06 169 ARG B C 1
ATOM 2941 O O . ARG B 1 169 ? 19.672 -9.953 7.387 1 74.06 169 ARG B O 1
ATOM 2948 N N . LYS B 1 170 ? 18.156 -11.484 6.859 1 73.62 170 LYS B N 1
ATOM 2949 C CA . LYS B 1 170 ? 18.891 -12.531 7.566 1 73.62 170 LYS B CA 1
ATOM 2950 C C . LYS B 1 170 ? 20.25 -12.773 6.93 1 73.62 170 LYS B C 1
ATOM 2952 O O . LYS B 1 170 ? 21.25 -12.914 7.633 1 73.62 170 LYS B O 1
ATOM 2957 N N . LEU B 1 171 ? 20.219 -12.828 5.695 1 73.62 171 LEU B N 1
ATOM 2958 C CA . LEU B 1 171 ? 21.469 -13.047 4.973 1 73.62 171 LEU B CA 1
ATOM 2959 C C . LEU B 1 171 ? 22.453 -11.914 5.234 1 73.62 171 LEU B C 1
ATOM 2961 O O . LEU B 1 171 ? 23.656 -12.148 5.438 1 73.62 171 LEU B O 1
ATOM 2965 N N . GLN B 1 172 ? 21.938 -10.766 5.242 1 74.06 172 GLN B N 1
ATOM 2966 C CA . GLN B 1 172 ? 22.781 -9.609 5.508 1 74.06 172 GLN B CA 1
ATOM 2967 C C . GLN B 1 172 ? 23.375 -9.664 6.914 1 74.06 172 GLN B C 1
ATOM 2969 O O . GLN B 1 172 ? 24.547 -9.359 7.109 1 74.06 172 GLN B O 1
ATOM 2974 N N . LYS B 1 173 ? 22.562 -10.078 7.816 1 75.31 173 LYS B N 1
ATOM 2975 C CA . LYS B 1 173 ? 23.047 -10.203 9.195 1 75.31 173 LYS B CA 1
ATOM 2976 C C . LYS B 1 173 ? 24.109 -11.281 9.305 1 75.31 173 LYS B C 1
ATOM 2978 O O . LYS B 1 173 ? 25.109 -11.109 10.023 1 75.31 173 LYS B O 1
ATOM 2983 N N . ASP B 1 174 ? 23.875 -12.375 8.664 1 75.56 174 ASP B N 1
ATOM 2984 C CA . ASP B 1 174 ? 24.812 -13.484 8.688 1 75.56 174 ASP B CA 1
ATOM 2985 C C . ASP B 1 174 ? 26.156 -13.07 8.078 1 75.56 174 ASP B C 1
ATOM 2987 O O . ASP B 1 174 ? 27.219 -13.438 8.594 1 75.56 174 ASP B O 1
ATOM 2991 N N . LEU B 1 175 ? 26.047 -12.352 7.125 1 75.69 175 LEU B N 1
ATOM 2992 C CA . LEU B 1 175 ? 27.266 -11.867 6.469 1 75.69 175 LEU B CA 1
ATOM 2993 C C . LEU B 1 175 ? 28.016 -10.883 7.363 1 75.69 175 LEU B C 1
ATOM 2995 O O . LEU B 1 175 ? 29.234 -10.93 7.449 1 75.69 175 LEU B O 1
ATOM 2999 N N . GLU B 1 176 ? 27.266 -10.008 7.996 1 78.56 176 GLU B N 1
ATOM 3000 C CA . GLU B 1 176 ? 27.875 -9.047 8.906 1 78.56 176 GLU B CA 1
ATOM 3001 C C . GLU B 1 176 ? 28.531 -9.75 10.094 1 78.56 176 GLU B C 1
ATOM 3003 O O . GLU B 1 176 ? 29.625 -9.359 10.523 1 78.56 176 GLU B O 1
ATOM 3008 N N . GLU B 1 177 ? 27.906 -10.711 10.523 1 82.31 177 GLU B N 1
ATOM 3009 C CA . GLU B 1 177 ? 28.453 -11.477 11.648 1 82.31 177 GLU B CA 1
ATOM 3010 C C . GLU B 1 177 ? 29.703 -12.25 11.234 1 82.31 177 GLU B C 1
ATOM 3012 O O . GLU B 1 177 ? 30.656 -12.352 12.008 1 82.31 177 GLU B O 1
ATOM 3017 N N . GLN B 1 178 ? 29.656 -12.766 10.109 1 79.94 178 GLN B N 1
ATOM 3018 C CA . GLN B 1 178 ? 30.828 -13.477 9.602 1 79.94 178 GLN B CA 1
ATOM 3019 C C . GLN B 1 178 ? 32 -12.531 9.422 1 79.94 178 GLN B C 1
ATOM 3021 O O . GLN B 1 178 ? 33.156 -12.891 9.734 1 79.94 178 GLN B O 1
ATOM 3026 N N . GLN B 1 179 ? 31.703 -11.422 8.914 1 79.12 179 GLN B N 1
ATOM 3027 C CA . GLN B 1 179 ? 32.75 -10.422 8.734 1 79.12 179 GLN B CA 1
ATOM 3028 C C . GLN B 1 179 ? 33.312 -9.969 10.086 1 79.12 179 GLN B C 1
ATOM 3030 O O . GLN B 1 179 ? 34.531 -9.773 10.227 1 79.12 179 GLN B O 1
ATOM 3035 N N . LEU B 1 180 ? 32.438 -9.758 10.977 1 81.62 180 LEU B N 1
ATOM 3036 C CA . LEU B 1 180 ? 32.875 -9.359 12.312 1 81.62 180 LEU B CA 1
ATOM 3037 C C . LEU B 1 180 ? 33.688 -10.461 12.969 1 81.62 180 LEU B C 1
ATOM 3039 O O . LEU B 1 180 ? 34.656 -10.172 13.664 1 81.62 180 LEU B O 1
ATOM 3043 N N . SER B 1 181 ? 33.344 -11.664 12.805 1 81.38 181 SER B N 1
ATOM 3044 C CA . SER B 1 181 ? 34.062 -12.805 13.359 1 81.38 181 SER B CA 1
ATOM 3045 C C . SER B 1 181 ? 35.438 -12.938 12.727 1 81.38 181 SER B C 1
ATOM 3047 O O . SER B 1 181 ? 36.406 -13.266 13.414 1 81.38 181 SER B O 1
ATOM 3049 N N . LYS B 1 182 ? 35.594 -12.758 11.531 1 79.19 182 LYS B N 1
ATOM 3050 C CA . LYS B 1 182 ? 36.906 -12.805 10.852 1 79.19 182 LYS B CA 1
ATOM 3051 C C . LYS B 1 182 ? 37.812 -11.688 11.336 1 79.19 182 LYS B C 1
ATOM 3053 O O . LYS B 1 182 ? 39.031 -11.883 11.484 1 79.19 182 LYS B O 1
ATOM 3058 N N . LYS B 1 183 ? 37.25 -10.555 11.594 1 77.25 183 LYS B N 1
ATOM 3059 C CA . LYS B 1 183 ? 38.031 -9.422 12.07 1 77.25 183 LYS B CA 1
ATOM 3060 C C . LYS B 1 183 ? 38.562 -9.672 13.477 1 77.25 183 LYS B C 1
ATOM 3062 O O . LYS B 1 183 ? 39.656 -9.219 13.828 1 77.25 183 LYS B O 1
ATOM 3067 N N . ARG B 1 184 ? 37.875 -10.414 14.133 1 76.88 184 ARG B N 1
ATOM 3068 C CA . ARG B 1 184 ? 38.312 -10.742 15.484 1 76.88 184 ARG B CA 1
ATOM 3069 C C . ARG B 1 184 ? 39.406 -11.797 15.453 1 76.88 184 ARG B C 1
ATOM 3071 O O . ARG B 1 184 ? 40.219 -11.891 16.375 1 76.88 184 ARG B O 1
ATOM 3078 N N . MET B 1 185 ? 39.344 -12.461 14.461 1 74.81 185 MET B N 1
ATOM 3079 C CA . MET B 1 185 ? 40.344 -13.523 14.344 1 74.81 185 MET B CA 1
ATOM 3080 C C . MET B 1 185 ? 41.656 -12.977 13.781 1 74.81 185 MET B C 1
ATOM 3082 O O . MET B 1 185 ? 42.719 -13.602 13.93 1 74.81 185 MET B O 1
ATOM 3086 N N . THR B 1 186 ? 41.531 -11.867 13.18 1 61.84 186 THR B N 1
ATOM 3087 C CA . THR B 1 186 ? 42.781 -11.266 12.727 1 61.84 186 THR B CA 1
ATOM 3088 C C . THR B 1 186 ? 43.25 -10.219 13.727 1 61.84 186 THR B C 1
ATOM 3090 O O . THR B 1 186 ? 44.469 -10.094 13.961 1 61.84 186 THR B O 1
#

Sequence (372 aa):
MDSHDCPLLPVGVRFRPTDQQLLQYLIWKIHGQPYFKRAVLDCDLYGEMEPWEIWLRFGGTDGEDLYFFTKLKRSTNNSGRLSAHINRKVGLANGTWSGENSASSIFATKTDKTIIGYCKRFRYENAQLPEHHGEWIMHEYSLHQDSIQQAVDSNYVLCRFKKNERFKRKLQKDLEEQQLSKKRMTMDSHDCPLLPVGVRFRPTDQQLLQYLIWKIHGQPYFKRAVLDCDLYGEMEPWEIWLRFGGTDGEDLYFFTKLKRSTNNSGRLSAHINRKVGLANGTWSGENSASSIFATKTDKTIIGYCKRFRYENAQLPEHHGEWIMHEYSLHQDSIQQAVDSNYVLCRFKKNERFKRKLQKDLEEQQLSKKRMT